Protein AF-A0A957QKS4-F1 (afdb_monomer_lite)

Radius of gyration: 20.6 Å; chains: 1; bounding box: 46×43×58 Å

Foldseek 3Di:
DDPPPDVVVVVVVVVVQVVCCCPDPCVVVVVVQVVVQVVDPPKDKDKDKDFDADPVRDGPDIDIFIDIFQDEFLPADSPPCQLQLLLLLCVVVVVVVDHLLLLVCLLCVVVHDPPDDPCSSVDPVSVVSHDRDPDRDLLRSLRNCVSVVVPSSSQLSVVLCCVVVNDPCVPPSVDDDDPVVVSSVVSSVVSVVVSVVVVD

pLDDT: mean 77.1, std 17.42, range [30.8, 96.0]

Sequence (200 aa):
MSGETTAAHVYDAQREVAEAILTSSDGHQFSHLLTHMNQLPDSWLKYIYYEVLDSSGRITRWWVEMSVRPYIQGYGCDGTTDESIHAIANRLVAEYGIYYPDLLVLAYPDSYSRDEDFAWLTGEAVLGETFIPDEIDPMLALDDLISINNCQAADLLGELLAERGIISLDWPFLREGDAWEDRKKQAVTAYLNAIVEDSS

Structure (mmCIF, N/CA/C/O backbone):
data_AF-A0A957QKS4-F1
#
_entry.id   AF-A0A957QKS4-F1
#
loop_
_atom_site.group_PDB
_atom_site.id
_atom_site.type_symbol
_atom_site.label_atom_id
_atom_site.label_alt_id
_atom_site.label_comp_id
_atom_site.label_asym_id
_atom_site.label_entity_id
_atom_site.label_seq_id
_atom_site.pdbx_PDB_ins_code
_atom_site.Cartn_x
_at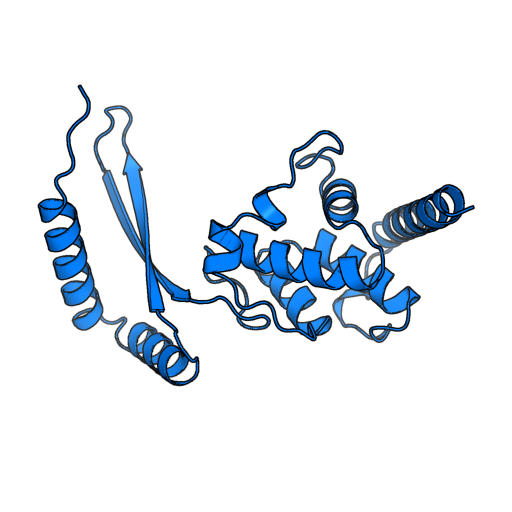om_site.Cartn_y
_atom_site.Cartn_z
_atom_site.occupancy
_atom_site.B_iso_or_equiv
_atom_site.auth_seq_id
_atom_site.auth_comp_id
_atom_site.auth_asym_id
_atom_site.auth_atom_id
_atom_site.pdbx_PDB_model_num
ATOM 1 N N . MET A 1 1 ? 16.801 13.295 -30.386 1.00 33.38 1 MET A N 1
ATOM 2 C CA . MET A 1 1 ? 16.589 12.159 -31.304 1.00 33.38 1 MET A CA 1
ATOM 3 C C . MET A 1 1 ? 15.890 11.084 -30.496 1.00 33.38 1 MET A C 1
ATOM 5 O O . MET A 1 1 ? 16.548 10.425 -29.707 1.00 33.38 1 MET A O 1
ATOM 9 N N . SER A 1 2 ? 14.564 11.016 -30.583 1.00 30.80 2 SER A N 1
ATOM 10 C CA . SER A 1 2 ? 13.769 9.949 -29.973 1.00 30.80 2 SER A CA 1
ATOM 11 C C . SER A 1 2 ? 13.962 8.693 -30.815 1.00 30.80 2 SER A C 1
ATOM 13 O O . SER A 1 2 ? 13.576 8.676 -31.982 1.00 30.80 2 SER A O 1
ATOM 15 N N . GLY A 1 3 ? 14.635 7.685 -30.263 1.00 36.59 3 GLY A N 1
ATOM 16 C CA . GLY A 1 3 ? 14.663 6.366 -30.879 1.00 36.59 3 GLY A CA 1
ATOM 17 C C . GLY A 1 3 ? 13.270 5.769 -30.760 1.00 36.59 3 GLY A C 1
ATOM 18 O O . GLY A 1 3 ? 12.812 5.517 -29.651 1.00 36.59 3 GLY A O 1
ATOM 19 N N . GLU A 1 4 ? 12.576 5.604 -31.883 1.00 34.47 4 GLU A N 1
ATOM 20 C CA . GLU A 1 4 ? 11.373 4.781 -31.937 1.00 34.47 4 GLU A CA 1
ATOM 21 C C . GLU A 1 4 ? 11.783 3.340 -31.625 1.00 34.47 4 GLU A C 1
ATOM 23 O O . GLU A 1 4 ? 12.304 2.620 -32.481 1.00 34.47 4 GLU A O 1
ATOM 28 N N . THR A 1 5 ? 11.584 2.916 -30.379 1.00 39.00 5 THR A N 1
ATOM 29 C CA . THR A 1 5 ? 11.572 1.498 -30.031 1.00 39.00 5 THR A CA 1
ATOM 30 C C . THR A 1 5 ? 10.343 0.908 -30.710 1.00 39.00 5 THR A C 1
ATOM 32 O O . THR A 1 5 ? 9.213 1.086 -30.262 1.00 39.00 5 THR A O 1
ATOM 35 N N . THR A 1 6 ? 10.541 0.298 -31.876 1.00 39.94 6 THR A N 1
ATOM 36 C CA . THR A 1 6 ? 9.456 -0.306 -32.646 1.00 39.94 6 THR A CA 1
ATOM 37 C C . THR A 1 6 ? 8.835 -1.448 -31.839 1.00 39.94 6 THR A C 1
ATOM 39 O O . THR A 1 6 ? 9.537 -2.193 -31.156 1.00 39.94 6 THR A O 1
ATOM 42 N N . ALA A 1 7 ? 7.515 -1.625 -31.935 1.00 36.78 7 ALA A N 1
ATOM 43 C CA . ALA A 1 7 ? 6.788 -2.708 -31.262 1.00 36.78 7 ALA A CA 1
ATOM 44 C C . ALA A 1 7 ? 7.369 -4.113 -31.549 1.00 36.78 7 ALA A C 1
ATOM 46 O O . ALA A 1 7 ? 7.211 -5.026 -30.745 1.00 36.78 7 ALA A O 1
ATOM 47 N N . ALA A 1 8 ? 8.093 -4.271 -32.663 1.00 34.78 8 ALA A N 1
ATOM 48 C CA . ALA A 1 8 ? 8.827 -5.486 -33.006 1.00 34.78 8 ALA A CA 1
ATOM 49 C C . ALA A 1 8 ? 9.967 -5.803 -32.018 1.00 34.78 8 ALA A C 1
ATOM 51 O O . ALA A 1 8 ? 10.113 -6.952 -31.620 1.00 34.78 8 ALA A O 1
ATOM 52 N N . HIS A 1 9 ? 10.721 -4.799 -31.555 1.00 40.28 9 HIS A N 1
ATOM 53 C CA . HIS A 1 9 ? 11.788 -5.009 -30.568 1.00 40.28 9 HIS A CA 1
ATOM 54 C C . HIS A 1 9 ? 11.239 -5.388 -29.187 1.00 40.28 9 HIS A C 1
ATOM 56 O O . HIS A 1 9 ? 11.855 -6.176 -28.479 1.00 40.28 9 HIS A O 1
ATOM 62 N N . VAL A 1 10 ? 10.061 -4.869 -28.822 1.00 40.19 10 VAL A N 1
ATOM 63 C CA . VAL A 1 10 ? 9.367 -5.254 -27.582 1.00 40.19 10 VAL A CA 1
ATOM 64 C C . VAL A 1 10 ? 8.897 -6.709 -27.659 1.00 40.19 10 VAL A C 1
ATOM 66 O O . VAL A 1 10 ? 9.058 -7.452 -26.697 1.00 40.19 10 VAL A O 1
ATOM 69 N N . TYR A 1 11 ? 8.378 -7.140 -28.812 1.00 42.34 11 TYR A N 1
ATOM 70 C CA . TYR A 1 11 ? 7.902 -8.511 -29.018 1.00 42.34 11 TYR A CA 1
ATOM 71 C C . TYR A 1 11 ? 9.040 -9.545 -29.020 1.00 42.34 11 TYR A C 1
ATOM 73 O O . TYR A 1 11 ? 8.916 -10.604 -28.404 1.00 42.34 11 TYR A O 1
ATOM 81 N N . ASP A 1 12 ? 10.168 -9.233 -29.665 1.00 45.00 12 ASP A N 1
ATOM 82 C CA . ASP A 1 12 ? 11.339 -10.115 -29.669 1.00 45.00 12 ASP A CA 1
ATOM 83 C C . ASP A 1 12 ? 11.965 -10.228 -28.270 1.00 45.00 12 ASP A C 1
ATOM 85 O O . ASP A 1 12 ? 12.277 -11.338 -27.839 1.00 45.00 12 ASP A O 1
ATOM 89 N N . ALA A 1 13 ? 12.029 -9.127 -27.511 1.00 44.56 13 ALA A N 1
ATOM 90 C CA . ALA A 1 13 ? 12.469 -9.142 -26.115 1.00 44.56 13 ALA A CA 1
ATOM 91 C C . ALA A 1 13 ? 11.513 -9.943 -25.211 1.00 44.56 13 ALA A C 1
ATOM 93 O O . ALA A 1 13 ? 11.962 -10.747 -24.400 1.00 44.56 13 ALA A O 1
ATOM 94 N N . GLN A 1 14 ? 10.193 -9.795 -25.377 1.00 44.50 14 GLN A N 1
ATOM 95 C CA . GLN A 1 14 ? 9.194 -10.577 -24.634 1.00 44.50 14 GLN A CA 1
ATOM 96 C C . GLN A 1 14 ? 9.301 -12.081 -24.921 1.00 44.50 14 GLN A C 1
ATOM 98 O O . GLN A 1 14 ? 9.169 -12.894 -24.004 1.00 44.50 14 GLN A O 1
ATOM 103 N N . ARG A 1 15 ? 9.575 -12.462 -26.175 1.00 48.59 15 ARG A N 1
ATOM 104 C CA . ARG A 1 15 ? 9.778 -13.861 -26.565 1.00 48.59 15 ARG A CA 1
ATOM 105 C C . ARG A 1 15 ? 11.078 -14.430 -25.999 1.00 48.59 15 ARG A C 1
ATOM 107 O O . ARG A 1 15 ? 11.050 -15.522 -25.443 1.00 48.59 15 ARG A O 1
ATOM 114 N N . GLU A 1 16 ? 12.189 -13.702 -26.101 1.00 51.38 16 GLU A N 1
ATOM 115 C CA . GLU A 1 16 ? 13.477 -14.129 -25.534 1.00 51.38 16 GLU A CA 1
ATOM 116 C C . GLU A 1 16 ? 13.409 -14.261 -24.006 1.00 51.38 16 GLU A C 1
ATOM 118 O O . GLU A 1 16 ? 13.959 -15.205 -23.442 1.00 51.38 16 GLU A O 1
ATOM 123 N N . VAL A 1 17 ? 12.663 -13.378 -23.336 1.00 51.75 17 VAL A N 1
ATOM 124 C CA . VAL A 1 17 ? 12.388 -13.453 -21.895 1.00 51.75 17 VAL A CA 1
ATOM 125 C C . VAL A 1 17 ? 11.543 -14.683 -21.561 1.00 51.75 17 VAL A C 1
ATOM 127 O O . VAL A 1 17 ? 11.923 -15.450 -20.679 1.00 51.75 17 VAL A O 1
ATOM 130 N N . ALA A 1 18 ? 10.451 -14.937 -22.290 1.00 53.94 18 ALA A N 1
ATOM 131 C CA . ALA A 1 18 ? 9.628 -16.132 -22.097 1.00 53.94 18 ALA A CA 1
ATOM 132 C C . ALA A 1 18 ? 10.427 -17.433 -22.312 1.00 53.94 18 ALA A C 1
ATOM 134 O O . ALA A 1 18 ? 10.305 -18.373 -21.527 1.00 53.94 18 ALA A O 1
ATOM 135 N N . GLU A 1 19 ? 11.284 -17.483 -23.333 1.00 54.03 19 GLU A N 1
ATOM 136 C CA . GLU A 1 19 ? 12.163 -18.626 -23.604 1.00 54.03 19 GLU A CA 1
ATOM 137 C C . GLU A 1 19 ? 13.245 -18.793 -22.522 1.00 54.03 19 GLU A C 1
ATOM 139 O O . GLU A 1 19 ? 13.522 -19.920 -22.104 1.00 54.03 19 GLU A O 1
ATOM 144 N N . ALA A 1 20 ? 13.809 -17.699 -22.000 1.00 52.12 20 ALA A N 1
ATOM 145 C CA . ALA A 1 20 ? 14.774 -17.730 -20.900 1.00 52.12 20 ALA A CA 1
ATOM 146 C C . ALA A 1 20 ? 14.145 -18.209 -19.577 1.00 52.12 20 ALA A C 1
ATOM 148 O O . ALA A 1 20 ? 14.745 -19.018 -18.873 1.00 52.12 20 ALA A O 1
ATOM 149 N N . ILE A 1 21 ? 12.916 -17.785 -19.269 1.00 53.84 21 ILE A N 1
ATOM 150 C CA . ILE A 1 21 ? 12.163 -18.207 -18.073 1.00 53.84 21 ILE A CA 1
ATOM 151 C C . ILE A 1 21 ? 11.817 -19.698 -18.126 1.00 53.84 21 ILE A C 1
ATOM 153 O O . ILE A 1 21 ? 11.918 -20.405 -17.126 1.00 53.84 21 ILE A O 1
ATOM 157 N N . LEU A 1 22 ? 11.431 -20.198 -19.301 1.00 52.09 22 LEU A N 1
ATOM 158 C CA . LEU A 1 22 ? 11.098 -21.612 -19.496 1.00 52.09 22 LEU A CA 1
ATOM 159 C C . LEU A 1 22 ? 12.327 -22.534 -19.449 1.00 52.09 22 LEU A C 1
ATOM 161 O O . LEU A 1 22 ? 12.169 -23.749 -19.322 1.00 52.09 22 LEU A O 1
ATOM 165 N N . THR A 1 23 ? 13.538 -21.981 -19.571 1.00 51.22 23 THR A N 1
ATOM 166 C CA . THR A 1 23 ? 14.790 -22.747 -19.669 1.00 51.22 23 THR A CA 1
ATOM 167 C C . THR A 1 23 ? 15.755 -22.530 -18.500 1.00 51.22 23 THR A C 1
ATOM 169 O O . THR A 1 23 ? 16.729 -23.280 -18.390 1.00 51.22 23 THR A O 1
ATOM 172 N N . SER A 1 24 ? 15.500 -21.568 -17.604 1.00 51.94 24 SER A N 1
ATOM 173 C CA . SER A 1 24 ? 16.319 -21.349 -16.409 1.00 51.94 24 SER A CA 1
ATOM 174 C C . SER A 1 24 ? 15.974 -22.325 -15.274 1.00 51.94 24 SER A C 1
ATOM 176 O O . SER A 1 24 ? 14.906 -22.939 -15.216 1.00 51.94 24 SER A O 1
ATOM 178 N N . SER A 1 25 ? 16.893 -22.451 -14.315 1.00 46.28 25 SER A N 1
ATOM 179 C CA . SER A 1 25 ? 16.705 -23.167 -13.045 1.00 46.28 25 SER A CA 1
ATOM 180 C C . SER A 1 25 ? 15.573 -22.608 -12.159 1.00 46.28 25 SER A C 1
ATOM 182 O O . SER A 1 25 ? 15.292 -23.190 -11.112 1.00 46.28 25 SER A O 1
ATOM 184 N N . ASP A 1 26 ? 14.896 -21.536 -12.588 1.00 50.69 26 ASP A N 1
ATOM 185 C CA . ASP A 1 26 ? 13.777 -20.875 -11.902 1.00 50.69 26 ASP A CA 1
ATOM 186 C C . ASP A 1 26 ? 12.401 -21.426 -12.310 1.00 50.69 26 ASP A C 1
ATOM 188 O O . ASP A 1 26 ? 11.366 -20.886 -11.915 1.00 50.69 26 ASP A O 1
ATOM 192 N N . GLY A 1 27 ? 12.352 -22.548 -13.042 1.00 51.12 27 GLY A N 1
ATOM 193 C CA . GLY A 1 27 ? 11.101 -23.224 -13.412 1.00 51.12 27 GLY A CA 1
ATOM 194 C C . GLY A 1 27 ? 10.159 -23.510 -12.227 1.00 51.12 27 GLY A C 1
ATOM 195 O O . GLY A 1 27 ? 8.945 -23.597 -12.411 1.00 51.12 27 GLY A O 1
ATOM 196 N N . HIS A 1 28 ? 10.682 -23.576 -10.996 1.00 50.91 28 HIS A N 1
ATOM 197 C CA . HIS A 1 28 ? 9.871 -23.644 -9.777 1.00 50.91 28 HIS A CA 1
ATOM 198 C C . HIS A 1 28 ? 9.122 -22.340 -9.460 1.00 50.91 28 HIS A C 1
ATOM 200 O O . HIS A 1 28 ? 7.928 -22.411 -9.160 1.00 50.91 28 HIS A O 1
ATOM 206 N N . GLN A 1 29 ? 9.761 -21.170 -9.578 1.00 56.44 29 GLN A N 1
ATOM 207 C CA . GLN A 1 29 ? 9.095 -19.875 -9.383 1.00 56.44 29 GLN A CA 1
ATOM 208 C C . GLN A 1 29 ? 8.010 -19.661 -10.442 1.00 56.44 29 GLN A C 1
ATO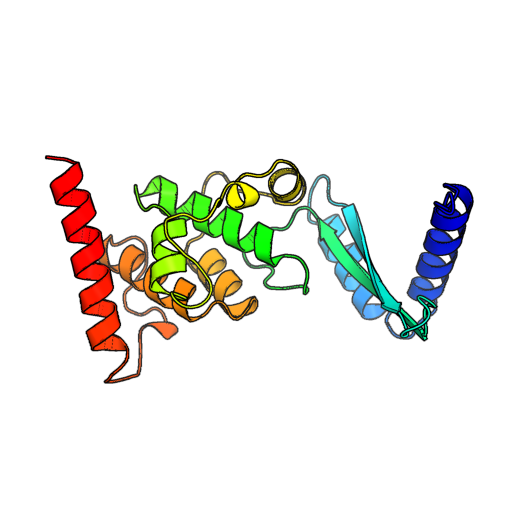M 210 O O . GLN A 1 29 ? 6.882 -19.306 -10.105 1.00 56.44 29 GLN A O 1
ATOM 215 N N . PHE A 1 30 ? 8.296 -19.998 -11.703 1.00 63.47 30 PHE A N 1
ATOM 216 C CA . PHE A 1 30 ? 7.303 -19.908 -12.774 1.00 63.47 30 PHE A CA 1
ATOM 217 C C . PHE A 1 30 ? 6.120 -20.865 -12.560 1.00 63.47 30 PHE A C 1
ATOM 219 O O . PHE A 1 30 ? 4.967 -20.476 -12.733 1.00 63.47 30 PHE A O 1
ATOM 226 N N . SER A 1 31 ? 6.370 -22.099 -12.101 1.00 61.62 31 SER A N 1
ATOM 227 C CA . SER A 1 31 ? 5.293 -23.047 -11.776 1.00 61.62 31 SER A CA 1
ATOM 228 C C . SER A 1 31 ? 4.390 -22.562 -10.635 1.00 61.62 31 SER A C 1
ATOM 230 O O . SER A 1 31 ? 3.181 -22.796 -10.667 1.00 61.62 31 SER A O 1
ATOM 232 N N . HIS A 1 32 ? 4.955 -21.852 -9.652 1.00 63.44 32 HIS A N 1
ATOM 233 C CA . HIS A 1 32 ? 4.204 -21.274 -8.542 1.00 63.44 32 HIS A CA 1
ATOM 234 C C . HIS A 1 32 ? 3.328 -20.106 -9.013 1.00 63.44 32 HIS A C 1
ATOM 236 O O . HIS A 1 32 ? 2.141 -20.072 -8.697 1.00 63.44 32 HIS A O 1
ATOM 242 N N . LEU A 1 33 ? 3.875 -19.212 -9.846 1.00 66.25 33 LEU A N 1
ATOM 243 C CA . LEU A 1 33 ? 3.121 -18.110 -10.455 1.00 66.25 33 LEU A CA 1
ATOM 244 C C . LEU A 1 33 ? 1.966 -18.630 -11.321 1.00 66.25 33 LEU A C 1
ATOM 246 O O . LEU A 1 33 ? 0.834 -18.190 -11.151 1.00 66.25 33 LEU A O 1
ATOM 250 N N . LEU A 1 34 ? 2.211 -19.627 -12.178 1.00 68.69 34 LEU A N 1
ATOM 251 C CA . LEU A 1 34 ? 1.160 -20.257 -12.986 1.00 68.69 34 LEU A CA 1
ATOM 252 C C . LEU A 1 34 ? 0.090 -20.945 -12.131 1.00 68.69 34 LEU A C 1
ATOM 254 O O . LEU A 1 34 ? -1.093 -20.907 -12.464 1.00 68.69 34 LEU A O 1
ATOM 258 N N . THR A 1 35 ? 0.489 -21.587 -11.031 1.00 67.75 35 THR A N 1
ATOM 259 C CA . THR A 1 35 ? -0.462 -22.203 -10.097 1.00 67.75 35 THR A CA 1
ATOM 260 C C . THR A 1 35 ? -1.347 -21.143 -9.447 1.00 67.75 35 THR A C 1
ATOM 262 O O . THR A 1 35 ? -2.559 -21.336 -9.403 1.00 67.75 35 THR A O 1
ATOM 265 N N . HIS A 1 36 ? -0.773 -20.014 -9.019 1.00 65.00 36 HIS A N 1
ATOM 266 C CA . HIS A 1 36 ? -1.536 -18.885 -8.488 1.00 65.00 36 HIS A CA 1
ATOM 267 C C . HIS A 1 36 ? -2.469 -18.266 -9.528 1.00 65.00 36 HIS A C 1
ATOM 269 O O . HIS A 1 36 ? -3.645 -18.081 -9.242 1.00 65.00 36 HIS A O 1
ATOM 275 N N . MET A 1 37 ? -2.002 -18.018 -10.754 1.00 72.56 37 MET A N 1
ATOM 276 C CA . MET A 1 37 ? -2.863 -17.495 -11.821 1.00 72.56 37 MET A CA 1
ATOM 277 C C . MET A 1 37 ? -4.085 -18.382 -12.069 1.00 72.56 37 MET A C 1
ATOM 279 O O . MET A 1 37 ? -5.201 -17.892 -12.192 1.00 72.56 37 MET A O 1
ATOM 283 N N . ASN A 1 38 ? -3.907 -19.706 -12.076 1.00 72.06 38 ASN A N 1
ATOM 284 C CA . ASN A 1 38 ? -5.018 -20.639 -12.276 1.00 72.06 38 ASN A CA 1
ATOM 285 C C . ASN A 1 38 ? -6.074 -20.592 -11.155 1.00 72.06 38 ASN A C 1
ATOM 287 O O . ASN A 1 38 ? -7.171 -21.119 -11.335 1.00 72.06 38 ASN A O 1
ATOM 291 N N . GLN A 1 39 ? -5.753 -19.999 -10.003 1.00 69.50 39 GLN A N 1
ATOM 292 C CA . GLN A 1 39 ? -6.671 -19.819 -8.878 1.00 69.50 39 GLN A CA 1
ATOM 293 C C . GLN A 1 39 ? -7.381 -18.458 -8.908 1.00 69.50 39 GLN A C 1
ATOM 295 O O . GLN A 1 39 ? -8.348 -18.273 -8.171 1.00 69.50 39 GLN A O 1
ATOM 300 N N . LEU A 1 40 ? -6.933 -17.529 -9.758 1.00 68.62 40 LEU A N 1
ATOM 301 C CA . LEU A 1 40 ? -7.401 -16.148 -9.800 1.00 68.62 40 LEU A CA 1
ATOM 302 C C . LEU A 1 40 ? -8.111 -15.854 -11.131 1.00 68.62 40 LEU A C 1
ATOM 304 O O . LEU A 1 40 ? -7.467 -15.880 -12.186 1.00 68.62 40 LEU A O 1
ATOM 308 N N . PRO A 1 41 ? -9.429 -15.573 -11.107 1.00 74.12 41 PRO A N 1
ATOM 309 C CA . PRO A 1 41 ? -10.168 -15.174 -12.300 1.00 74.12 41 PRO A CA 1
ATOM 310 C C . PRO A 1 41 ? -9.545 -13.938 -12.951 1.00 74.12 41 PRO A C 1
ATOM 312 O O . PRO A 1 41 ? -9.104 -13.029 -12.253 1.00 74.12 41 PRO A O 1
ATOM 315 N N . ASP A 1 42 ? -9.514 -13.924 -14.285 1.00 81.88 42 ASP A N 1
ATOM 316 C CA . ASP A 1 42 ? -9.003 -12.810 -15.096 1.00 81.88 42 ASP A CA 1
ATOM 317 C C . ASP A 1 42 ? -7.559 -12.383 -14.766 1.00 81.88 42 ASP A C 1
ATOM 319 O O . ASP A 1 42 ? -7.147 -11.254 -15.045 1.00 81.88 42 ASP A O 1
ATOM 323 N N . SER A 1 43 ? -6.769 -13.298 -14.195 1.00 83.81 43 SER A N 1
ATOM 324 C CA . SER A 1 43 ? -5.382 -13.016 -13.856 1.00 83.81 43 SER A CA 1
ATOM 325 C C . SER A 1 43 ? -4.455 -12.993 -15.072 1.00 83.81 43 SER A C 1
ATOM 327 O O . SER A 1 43 ? -4.655 -13.679 -16.078 1.00 83.81 43 SER A O 1
ATOM 329 N N . TRP A 1 44 ? -3.399 -12.194 -14.973 1.00 85.69 44 TRP A N 1
ATOM 330 C CA . TRP A 1 44 ? -2.379 -12.014 -16.000 1.00 85.69 44 TRP A CA 1
ATOM 331 C C . TRP A 1 44 ? -0.996 -11.833 -15.364 1.00 85.69 44 TRP A C 1
ATOM 333 O O . TRP A 1 44 ? -0.878 -11.537 -14.177 1.00 85.69 44 TRP A O 1
ATOM 343 N N . LEU A 1 45 ? 0.068 -12.047 -16.145 1.00 84.31 45 LEU A N 1
ATOM 344 C CA . LEU A 1 45 ? 1.442 -11.787 -15.705 1.00 84.31 45 LEU A CA 1
ATOM 345 C C . LEU A 1 45 ? 1.885 -10.406 -16.160 1.00 84.31 45 LEU A C 1
ATOM 347 O O . LEU A 1 45 ? 1.934 -10.125 -17.361 1.00 84.31 45 LEU A O 1
ATOM 351 N N . LYS A 1 46 ? 2.261 -9.569 -15.200 1.00 84.44 46 LYS A N 1
ATOM 352 C CA . LYS A 1 46 ? 2.970 -8.323 -15.443 1.00 84.44 46 LYS A CA 1
ATOM 353 C C . LYS A 1 46 ? 4.459 -8.616 -15.564 1.00 84.44 46 LYS A C 1
ATOM 355 O O . LYS A 1 46 ? 5.056 -9.199 -14.663 1.00 84.44 46 LYS A O 1
ATOM 360 N N . TYR A 1 47 ? 5.040 -8.195 -16.683 1.00 83.31 47 TYR A N 1
ATOM 361 C CA . TYR A 1 47 ? 6.481 -8.221 -16.912 1.00 83.31 47 TYR A CA 1
ATOM 362 C C . TYR A 1 47 ? 7.039 -6.835 -16.633 1.00 83.31 47 TYR A C 1
ATOM 364 O O . TYR A 1 47 ? 6.604 -5.855 -17.241 1.00 83.31 47 TYR A O 1
ATOM 372 N N . ILE A 1 48 ? 7.990 -6.760 -15.714 1.00 80.75 48 ILE A N 1
ATOM 373 C CA . ILE A 1 48 ? 8.533 -5.504 -15.212 1.00 80.75 48 ILE A CA 1
ATOM 374 C C . ILE A 1 48 ? 10.010 -5.512 -15.528 1.00 80.75 48 ILE A C 1
ATOM 376 O O . ILE A 1 48 ? 10.756 -6.385 -15.095 1.00 80.75 48 ILE A O 1
ATOM 380 N N . TYR A 1 49 ? 10.400 -4.582 -16.384 1.00 82.12 49 TYR A N 1
ATOM 381 C CA . TYR A 1 49 ? 11.714 -4.572 -16.990 1.00 82.12 49 TYR A CA 1
ATOM 382 C C . TYR A 1 49 ? 12.542 -3.443 -16.394 1.00 82.12 49 TYR A C 1
ATOM 384 O O . TYR A 1 49 ? 12.160 -2.273 -16.455 1.00 82.12 49 TYR A O 1
ATOM 392 N N . TYR A 1 50 ? 13.675 -3.819 -15.813 1.00 81.69 50 TYR A N 1
ATOM 393 C CA . TYR A 1 50 ? 14.596 -2.909 -15.156 1.00 81.69 50 TYR A CA 1
ATOM 394 C C . TYR A 1 50 ? 15.853 -2.772 -15.994 1.00 81.69 50 TYR A C 1
ATOM 396 O O . TYR A 1 50 ? 16.458 -3.769 -16.391 1.00 81.69 50 TYR A O 1
ATOM 404 N N . GLU A 1 51 ? 16.284 -1.532 -16.207 1.00 90.12 51 GLU A N 1
ATOM 405 C CA . GLU A 1 51 ? 17.523 -1.218 -16.907 1.00 90.12 51 GLU A CA 1
ATOM 406 C C . GLU A 1 51 ? 18.427 -0.350 -16.042 1.00 90.12 51 GLU A C 1
ATOM 408 O O . GLU A 1 51 ? 17.995 0.624 -15.427 1.00 90.12 51 GLU A O 1
ATOM 413 N N . VAL A 1 52 ? 19.719 -0.667 -16.046 1.00 88.81 52 VAL A N 1
ATOM 414 C CA . VAL A 1 52 ? 20.760 0.188 -15.475 1.00 88.81 52 VAL A CA 1
ATOM 415 C C . VAL A 1 52 ? 21.553 0.788 -16.618 1.00 88.81 52 VAL A C 1
ATOM 417 O O . VAL A 1 52 ? 22.271 0.084 -17.339 1.00 88.81 52 VAL A O 1
ATOM 420 N N . LEU A 1 53 ? 21.436 2.103 -16.761 1.00 92.81 53 LEU A N 1
ATOM 421 C CA . LEU A 1 53 ? 22.147 2.871 -17.772 1.00 92.81 53 LEU A CA 1
ATOM 422 C C . LEU A 1 53 ? 23.484 3.383 -17.217 1.00 92.81 53 LEU A C 1
ATOM 424 O O . LEU A 1 53 ? 23.564 3.814 -16.067 1.00 92.81 53 LEU A O 1
ATOM 428 N N . ASP A 1 54 ? 24.539 3.355 -18.030 1.00 93.75 54 ASP A N 1
ATOM 429 C CA . ASP A 1 54 ? 25.770 4.086 -17.723 1.00 93.75 54 ASP A CA 1
ATOM 430 C C . ASP A 1 54 ? 25.609 5.600 -17.944 1.00 93.75 54 ASP A C 1
ATOM 432 O O . ASP A 1 54 ? 24.585 6.094 -18.419 1.00 93.75 54 ASP A O 1
ATOM 436 N N . SER A 1 55 ? 26.667 6.358 -17.646 1.00 93.88 55 SER A N 1
ATOM 437 C CA . SER A 1 55 ? 26.700 7.810 -17.854 1.00 93.88 55 SER A CA 1
ATOM 438 C C . SER A 1 55 ? 26.562 8.242 -19.320 1.00 93.88 55 SER A C 1
ATOM 440 O O . SER A 1 55 ? 26.340 9.422 -19.584 1.00 93.88 55 SER A O 1
ATOM 442 N N . SER A 1 56 ? 26.687 7.316 -20.275 1.00 91.88 56 SER A N 1
ATOM 443 C CA . SER A 1 56 ? 26.466 7.555 -21.702 1.00 91.88 56 SER A CA 1
ATOM 444 C C . SER A 1 56 ? 25.059 7.168 -22.175 1.00 91.88 56 SER A C 1
ATOM 446 O O . SER A 1 56 ? 24.754 7.329 -23.358 1.00 91.88 56 SER A O 1
ATOM 448 N N . GLY A 1 57 ? 24.199 6.685 -21.271 1.00 90.81 57 GLY A N 1
ATOM 449 C CA . GLY A 1 57 ? 22.843 6.228 -21.574 1.00 90.81 57 GLY A CA 1
ATOM 450 C C . GLY A 1 57 ? 22.782 4.821 -22.172 1.00 90.81 57 GLY A C 1
ATOM 451 O O . GLY A 1 57 ? 21.762 4.458 -22.753 1.00 90.81 57 GLY A O 1
ATOM 452 N N . ARG A 1 58 ? 23.857 4.026 -22.082 1.00 89.62 58 ARG A N 1
ATOM 453 C CA . ARG A 1 58 ? 23.873 2.639 -22.569 1.00 89.62 58 ARG A CA 1
ATOM 454 C C . ARG A 1 58 ? 23.460 1.677 -21.468 1.00 89.62 58 ARG A C 1
ATOM 456 O O . ARG A 1 58 ? 23.928 1.797 -20.339 1.00 89.62 58 ARG A O 1
ATOM 463 N N . ILE A 1 59 ? 22.652 0.681 -21.822 1.00 88.25 59 ILE A N 1
ATOM 464 C CA . ILE A 1 59 ? 22.255 -0.399 -20.915 1.00 88.25 59 ILE A CA 1
ATOM 465 C C . ILE A 1 59 ? 23.495 -1.225 -20.554 1.00 88.25 59 ILE A C 1
ATOM 467 O O . ILE A 1 59 ? 24.149 -1.805 -21.420 1.00 88.25 59 ILE A O 1
ATOM 471 N N . THR A 1 60 ? 23.819 -1.274 -19.265 1.00 89.94 60 THR A N 1
ATOM 472 C CA . THR A 1 60 ? 24.929 -2.072 -18.711 1.00 89.94 60 THR A CA 1
ATOM 473 C C . THR A 1 60 ? 24.453 -3.329 -18.001 1.00 89.94 60 THR A C 1
ATOM 475 O O . THR A 1 60 ? 25.197 -4.304 -17.886 1.00 89.94 60 THR A O 1
ATOM 478 N N . ARG A 1 61 ? 23.208 -3.315 -17.529 1.00 85.19 61 ARG A N 1
ATOM 479 C CA . ARG A 1 61 ? 22.520 -4.444 -16.916 1.00 85.19 61 ARG A CA 1
ATOM 480 C C . ARG A 1 61 ? 21.031 -4.280 -17.167 1.00 85.19 61 ARG A C 1
ATOM 482 O O . ARG A 1 61 ? 20.531 -3.158 -17.132 1.00 85.19 61 ARG A O 1
ATOM 489 N N . TRP A 1 62 ? 20.349 -5.394 -17.366 1.00 84.62 62 TRP A N 1
ATOM 490 C CA . TRP A 1 62 ? 18.899 -5.456 -17.326 1.00 84.62 62 TRP A CA 1
ATOM 491 C C . TRP A 1 62 ? 18.461 -6.725 -16.603 1.00 84.62 62 TRP A C 1
ATOM 493 O O . TRP A 1 62 ? 19.229 -7.688 -16.518 1.00 84.62 62 TRP A O 1
ATOM 503 N N . TRP A 1 63 ? 17.255 -6.706 -16.055 1.00 82.56 63 TRP A N 1
ATOM 504 C CA . TRP A 1 63 ? 16.570 -7.897 -15.565 1.00 82.56 63 TRP A CA 1
ATOM 505 C C . TRP A 1 63 ? 15.059 -7.717 -15.703 1.00 82.56 63 TRP A C 1
ATOM 507 O O . TRP A 1 63 ? 14.572 -6.606 -15.922 1.00 82.56 63 TRP A O 1
ATOM 517 N N . VAL A 1 64 ? 14.330 -8.828 -15.625 1.00 77.62 64 VAL A N 1
ATOM 518 C CA . VAL A 1 64 ? 12.867 -8.848 -15.668 1.00 77.62 64 VAL A CA 1
ATOM 519 C C . VAL A 1 64 ? 12.362 -9.469 -14.383 1.00 77.62 64 VAL A C 1
ATOM 521 O O . VAL A 1 64 ? 12.801 -10.557 -14.012 1.00 77.62 64 VAL A O 1
ATOM 524 N N . GLU A 1 65 ? 11.413 -8.801 -13.747 1.00 78.19 65 GLU A N 1
ATOM 525 C CA . GLU A 1 65 ? 10.600 -9.369 -12.681 1.00 78.19 65 GLU A CA 1
ATOM 526 C C . GLU A 1 65 ? 9.212 -9.685 -13.235 1.00 78.19 65 GLU A C 1
ATOM 528 O O . GLU A 1 65 ? 8.703 -9.015 -14.141 1.00 78.19 65 GLU A O 1
ATOM 533 N N . MET A 1 66 ? 8.625 -10.765 -12.733 1.00 78.62 66 MET A N 1
ATOM 534 C CA . MET A 1 66 ? 7.288 -11.201 -13.106 1.00 78.62 66 MET A CA 1
ATOM 535 C C . MET A 1 66 ? 6.401 -11.168 -11.886 1.00 78.62 66 MET A C 1
ATOM 537 O O . MET A 1 66 ? 6.775 -11.682 -10.833 1.00 78.62 66 MET A O 1
ATOM 541 N N . SER A 1 67 ? 5.197 -10.654 -12.072 1.00 81.19 67 SER A N 1
ATOM 542 C CA . SER A 1 67 ? 4.205 -10.619 -11.018 1.00 81.19 67 SER A CA 1
ATOM 543 C C . SER A 1 67 ? 2.818 -11.002 -11.530 1.00 81.19 67 SER A C 1
ATOM 545 O O . SER A 1 67 ? 2.453 -10.684 -12.662 1.00 81.19 67 SER A O 1
ATOM 547 N N . VAL A 1 68 ? 2.044 -11.703 -10.697 1.00 81.75 68 VAL A N 1
ATOM 548 C CA . VAL A 1 68 ? 0.639 -12.006 -10.981 1.00 81.75 68 VAL A CA 1
ATOM 549 C C . VAL A 1 68 ? -0.214 -10.778 -10.674 1.00 81.75 68 VAL A C 1
ATOM 551 O O . VAL A 1 68 ? -0.066 -10.117 -9.645 1.00 81.75 68 VAL A O 1
ATOM 554 N N . ARG A 1 69 ? -1.129 -10.479 -11.590 1.00 87.31 69 ARG A N 1
ATOM 555 C CA . ARG A 1 69 ? -2.137 -9.434 -11.462 1.00 87.31 69 ARG A CA 1
ATOM 556 C C . ARG A 1 69 ? -3.531 -10.017 -11.707 1.00 87.31 69 ARG A C 1
ATOM 558 O O . ARG A 1 69 ? -3.623 -11.006 -12.428 1.00 87.31 69 ARG A O 1
ATOM 565 N N . PRO A 1 70 ? -4.598 -9.424 -11.150 1.00 88.94 70 PRO A N 1
ATOM 566 C CA . PRO A 1 70 ? -4.554 -8.296 -10.217 1.00 88.94 70 PRO A CA 1
ATOM 567 C C . PRO A 1 70 ? -3.900 -8.673 -8.875 1.00 88.94 70 PRO A C 1
ATOM 569 O O . PRO A 1 70 ? -3.899 -9.841 -8.491 1.00 88.94 70 PRO A O 1
ATOM 572 N N . TYR A 1 71 ? -3.307 -7.695 -8.189 1.00 88.81 71 TYR A N 1
ATOM 573 C CA . TYR A 1 71 ? -2.832 -7.857 -6.819 1.00 88.81 71 TYR A CA 1
ATOM 574 C C . TYR A 1 71 ? -4.012 -8.141 -5.890 1.00 88.81 71 TYR A C 1
ATOM 576 O O . TYR A 1 71 ? -5.072 -7.532 -6.037 1.00 88.81 71 TYR A O 1
ATOM 584 N N . ILE A 1 72 ? -3.822 -9.044 -4.933 1.00 85.88 72 ILE A N 1
ATOM 585 C CA . ILE A 1 72 ? -4.828 -9.428 -3.944 1.00 85.88 72 ILE A CA 1
ATOM 586 C C . ILE A 1 72 ? -4.190 -9.309 -2.568 1.00 85.88 72 ILE A C 1
ATOM 588 O O . ILE A 1 72 ? -3.061 -9.758 -2.376 1.00 85.88 72 ILE A O 1
ATOM 592 N N . GLN A 1 73 ? -4.928 -8.740 -1.617 1.00 86.19 73 GLN A N 1
ATOM 593 C CA . GLN A 1 73 ? -4.485 -8.638 -0.226 1.00 86.19 73 GLN A CA 1
ATOM 594 C C . GLN A 1 73 ? -4.011 -9.995 0.334 1.00 86.19 73 GLN A C 1
ATOM 596 O O . GLN A 1 73 ? -4.567 -11.051 0.014 1.00 86.19 73 GLN A O 1
ATOM 601 N N . GLY A 1 74 ? -3.006 -9.967 1.200 1.00 81.56 74 GLY A N 1
ATOM 602 C CA . GLY A 1 74 ? -2.396 -11.123 1.848 1.00 81.56 74 GLY A CA 1
ATOM 603 C C . GLY A 1 74 ? -1.339 -11.838 1.006 1.00 81.56 74 GLY A C 1
ATOM 604 O O . GLY A 1 74 ? -0.748 -12.811 1.474 1.00 81.56 74 GLY A O 1
ATOM 605 N N . TYR A 1 75 ? -1.087 -11.388 -0.226 1.00 76.31 75 TYR A N 1
ATOM 606 C CA . TYR A 1 75 ? -0.010 -11.925 -1.067 1.00 76.31 75 TYR A CA 1
ATOM 607 C C . TYR A 1 75 ? 1.349 -11.272 -0.779 1.00 76.31 75 TYR A C 1
ATOM 609 O O . TYR A 1 75 ? 2.367 -11.753 -1.281 1.00 76.31 75 TYR A O 1
ATOM 617 N N . GLY A 1 76 ? 1.384 -10.217 0.040 1.00 75.06 76 GLY A N 1
ATOM 618 C CA . GLY A 1 76 ? 2.598 -9.498 0.397 1.00 75.06 76 GLY A CA 1
ATOM 619 C C . GLY A 1 76 ? 3.216 -8.709 -0.759 1.00 75.06 76 GLY A C 1
ATOM 620 O O . GLY A 1 76 ? 2.553 -8.327 -1.726 1.00 75.06 76 GLY A O 1
ATOM 621 N N . CYS A 1 77 ? 4.515 -8.453 -0.638 1.00 79.56 77 CYS A N 1
ATOM 622 C CA . CYS A 1 77 ? 5.298 -7.678 -1.588 1.00 79.56 77 CYS A CA 1
ATOM 623 C C . CYS A 1 77 ? 5.993 -8.589 -2.604 1.00 79.56 77 CYS A C 1
ATOM 625 O O . CYS A 1 77 ? 6.709 -9.521 -2.234 1.00 79.56 77 CYS A O 1
ATOM 627 N N . ASP A 1 78 ? 5.835 -8.270 -3.888 1.00 72.56 78 ASP A N 1
ATOM 628 C CA . ASP A 1 78 ? 6.619 -8.859 -4.981 1.00 72.56 78 ASP A CA 1
ATOM 629 C C . ASP A 1 78 ? 7.642 -7.879 -5.587 1.00 72.56 78 ASP A C 1
ATOM 631 O O . ASP A 1 78 ? 8.212 -8.154 -6.638 1.00 72.56 78 ASP A O 1
ATOM 635 N N . GLY A 1 79 ? 7.860 -6.740 -4.919 1.00 73.75 79 GLY A N 1
ATOM 636 C CA . GLY A 1 79 ? 8.705 -5.626 -5.357 1.00 73.75 79 GLY A CA 1
ATOM 637 C C . GLY A 1 79 ? 7.965 -4.549 -6.153 1.00 73.75 79 GLY A C 1
ATOM 638 O O . GLY A 1 79 ? 8.544 -3.504 -6.444 1.00 73.75 79 GLY A O 1
ATOM 639 N N . THR A 1 80 ? 6.704 -4.794 -6.531 1.00 79.75 80 THR A N 1
ATOM 640 C CA . THR A 1 80 ? 5.970 -3.958 -7.500 1.00 79.75 80 THR A CA 1
ATOM 641 C C . THR A 1 80 ? 4.509 -3.712 -7.121 1.00 79.75 80 THR A C 1
ATOM 643 O O . THR A 1 80 ? 3.739 -3.165 -7.914 1.00 79.75 80 THR A O 1
ATOM 646 N N . THR A 1 81 ? 4.122 -4.137 -5.918 1.00 82.75 81 THR A N 1
ATOM 647 C CA . THR A 1 81 ? 2.759 -4.060 -5.374 1.00 82.75 81 THR A CA 1
ATOM 648 C C . THR A 1 81 ? 2.569 -2.933 -4.365 1.00 82.75 81 THR A C 1
ATOM 650 O O . THR A 1 81 ? 1.470 -2.794 -3.838 1.00 82.75 81 THR A O 1
ATOM 653 N N . ASP A 1 82 ? 3.584 -2.096 -4.128 1.00 90.88 82 ASP A N 1
ATOM 654 C CA . ASP A 1 82 ? 3.548 -1.006 -3.144 1.00 90.88 82 ASP A CA 1
ATOM 655 C C . ASP A 1 82 ? 2.303 -0.120 -3.309 1.00 90.88 82 ASP A C 1
ATOM 657 O O . ASP A 1 82 ? 1.522 0.049 -2.372 1.00 90.88 82 ASP A O 1
ATOM 661 N N . GLU A 1 83 ? 2.050 0.380 -4.523 1.00 92.69 83 GLU A N 1
ATOM 662 C CA . GLU A 1 83 ? 0.886 1.229 -4.803 1.00 92.69 83 GLU A CA 1
ATOM 663 C C . GLU A 1 83 ? -0.445 0.483 -4.615 1.00 92.69 83 GLU A C 1
ATOM 665 O O . GLU A 1 83 ? -1.397 1.044 -4.072 1.00 92.69 83 GLU A O 1
ATOM 670 N N . SER A 1 84 ? -0.511 -0.795 -5.002 1.00 93.62 84 SER A N 1
ATOM 671 C CA . SER A 1 84 ? -1.692 -1.648 -4.815 1.00 93.62 84 SER A CA 1
ATOM 672 C C . SER A 1 84 ? -2.021 -1.861 -3.337 1.00 93.62 84 SER A C 1
ATOM 674 O O . SER A 1 84 ? -3.182 -1.775 -2.932 1.00 93.62 84 SER A O 1
ATOM 676 N N . ILE A 1 85 ? -0.995 -2.096 -2.519 1.00 95.25 85 ILE A N 1
ATOM 677 C CA . ILE A 1 85 ? -1.109 -2.291 -1.071 1.00 95.25 85 ILE A CA 1
ATOM 678 C C . ILE A 1 85 ? -1.585 -1.002 -0.401 1.00 95.25 85 ILE A C 1
ATOM 680 O O . ILE A 1 85 ? -2.515 -1.022 0.406 1.00 95.25 85 ILE A O 1
ATOM 684 N N . HIS A 1 86 ? -1.020 0.140 -0.793 1.00 95.94 86 HIS A N 1
ATOM 685 C CA . HIS A 1 86 ? -1.483 1.445 -0.334 1.00 95.94 86 HIS A CA 1
ATOM 686 C C . HIS A 1 86 ? -2.925 1.748 -0.764 1.00 95.94 86 HIS A C 1
ATOM 688 O O . HIS A 1 86 ? -3.683 2.305 0.029 1.00 95.94 86 HIS A O 1
ATOM 694 N N . ALA A 1 87 ? -3.343 1.359 -1.972 1.00 95.38 87 ALA A N 1
ATOM 695 C CA . ALA A 1 87 ? -4.723 1.533 -2.428 1.00 95.38 87 ALA A CA 1
ATOM 696 C C . ALA A 1 87 ? -5.719 0.700 -1.599 1.00 95.38 87 ALA A C 1
ATOM 698 O O . ALA A 1 87 ? -6.783 1.206 -1.231 1.00 95.38 87 ALA A O 1
ATOM 699 N N . ILE A 1 88 ? -5.366 -0.540 -1.242 1.00 95.62 88 ILE A N 1
ATOM 700 C CA . ILE A 1 88 ? -6.168 -1.384 -0.340 1.00 95.62 88 ILE A CA 1
ATOM 701 C C . ILE A 1 88 ? -6.230 -0.768 1.060 1.00 95.62 88 ILE A C 1
ATOM 703 O O . ILE A 1 88 ? -7.322 -0.603 1.603 1.00 95.62 88 ILE A O 1
ATOM 707 N N . ALA A 1 89 ? -5.093 -0.348 1.622 1.00 96.00 89 ALA A N 1
ATOM 708 C CA . ALA A 1 89 ? -5.065 0.326 2.918 1.00 96.00 89 ALA A CA 1
ATOM 709 C C . ALA A 1 89 ? -5.912 1.611 2.909 1.00 96.00 89 ALA A C 1
ATOM 711 O O . ALA A 1 89 ? -6.681 1.848 3.839 1.00 96.00 89 ALA A O 1
ATOM 712 N N . ASN A 1 90 ? -5.851 2.397 1.830 1.00 96.00 90 ASN A N 1
ATOM 713 C CA . ASN A 1 90 ? -6.681 3.583 1.641 1.00 96.00 90 ASN A CA 1
ATOM 714 C C . ASN A 1 90 ? -8.177 3.247 1.599 1.00 96.00 90 ASN A C 1
ATOM 716 O O . ASN A 1 90 ? -8.984 3.899 2.265 1.00 96.00 90 ASN A O 1
ATOM 720 N N . ARG A 1 91 ? -8.557 2.199 0.860 1.00 95.31 91 ARG A N 1
ATOM 721 C CA . ARG A 1 91 ? -9.949 1.745 0.791 1.00 95.31 91 ARG A CA 1
ATOM 722 C C . ARG A 1 91 ? -10.460 1.262 2.148 1.00 95.31 91 ARG A C 1
ATOM 724 O O . ARG A 1 91 ? -11.598 1.593 2.475 1.00 95.31 91 ARG A O 1
ATOM 731 N N . LEU A 1 92 ? -9.645 0.526 2.908 1.00 95.12 92 LEU A N 1
ATOM 732 C CA . LEU A 1 92 ? -9.979 0.026 4.245 1.00 95.12 92 LEU A CA 1
ATOM 733 C C . LEU A 1 92 ? -10.321 1.176 5.189 1.00 95.12 92 LEU A C 1
ATOM 735 O O . LEU A 1 92 ? -11.365 1.187 5.831 1.00 95.12 92 LEU A O 1
ATOM 739 N N . VAL A 1 93 ? -9.441 2.172 5.269 1.00 92.12 93 VAL A N 1
ATOM 740 C CA . VAL A 1 93 ? -9.583 3.250 6.253 1.00 92.12 93 VAL A CA 1
ATOM 741 C C . VAL A 1 93 ? -10.699 4.230 5.906 1.00 92.12 93 VAL A C 1
ATOM 743 O O . VAL A 1 93 ? -11.335 4.781 6.810 1.00 92.12 93 VAL A O 1
ATOM 746 N N . ALA A 1 94 ? -10.996 4.386 4.612 1.00 92.25 94 ALA A N 1
ATOM 747 C CA . ALA A 1 94 ? -12.101 5.205 4.133 1.00 92.25 94 ALA A CA 1
ATOM 748 C C . ALA A 1 94 ? -13.465 4.710 4.653 1.00 92.25 94 ALA A C 1
ATOM 750 O O . ALA A 1 94 ? -14.332 5.534 4.946 1.00 92.25 94 ALA A O 1
ATOM 751 N N . GLU A 1 95 ? -13.648 3.396 4.853 1.00 90.69 95 GLU A N 1
ATOM 752 C CA . GLU A 1 95 ? -14.885 2.822 5.429 1.00 90.69 95 GLU A CA 1
ATOM 753 C C . GLU A 1 95 ? -15.164 3.308 6.845 1.00 90.69 95 GLU A C 1
ATOM 755 O O . GLU A 1 95 ? -16.309 3.340 7.296 1.00 90.69 95 GLU A O 1
ATOM 760 N N . TYR A 1 96 ? -14.110 3.729 7.533 1.00 88.62 96 TYR A N 1
ATOM 761 C CA . TYR A 1 96 ? -14.166 4.185 8.907 1.00 88.62 96 TYR A CA 1
ATOM 762 C C . TYR A 1 96 ? -13.930 5.697 9.018 1.00 88.62 96 TYR A C 1
ATOM 764 O O . TYR A 1 96 ? -13.658 6.196 10.108 1.00 88.62 96 TYR A O 1
ATOM 772 N N . GLY A 1 97 ? -13.994 6.446 7.912 1.00 88.88 97 GLY A N 1
ATOM 773 C CA . GLY A 1 97 ? -13.804 7.899 7.919 1.00 88.88 97 GLY A CA 1
ATOM 774 C C . GLY A 1 97 ? -12.399 8.343 8.343 1.00 88.88 97 GLY A C 1
ATOM 775 O O . GLY A 1 97 ? -12.249 9.411 8.927 1.00 88.88 97 GLY A O 1
ATOM 776 N N . ILE A 1 98 ? -11.378 7.515 8.115 1.00 88.06 98 ILE A N 1
ATOM 777 C CA . ILE A 1 98 ? -9.970 7.920 8.225 1.00 88.06 98 ILE A CA 1
ATOM 778 C C . ILE A 1 98 ? -9.475 8.294 6.832 1.00 88.06 98 ILE A C 1
ATOM 780 O O . ILE A 1 98 ? -9.747 7.599 5.853 1.00 88.06 98 ILE A O 1
ATOM 784 N N . TYR A 1 99 ? -8.691 9.363 6.764 1.00 91.31 99 TYR A N 1
ATOM 785 C CA . TYR A 1 99 ? -8.002 9.767 5.551 1.00 91.31 99 TYR A CA 1
ATOM 786 C C . TYR A 1 99 ? -6.587 9.177 5.534 1.00 91.31 99 TYR A C 1
ATOM 788 O O . TYR A 1 99 ? -5.723 9.580 6.310 1.00 91.31 99 TYR A O 1
ATOM 796 N N . TYR A 1 100 ? -6.346 8.192 4.663 1.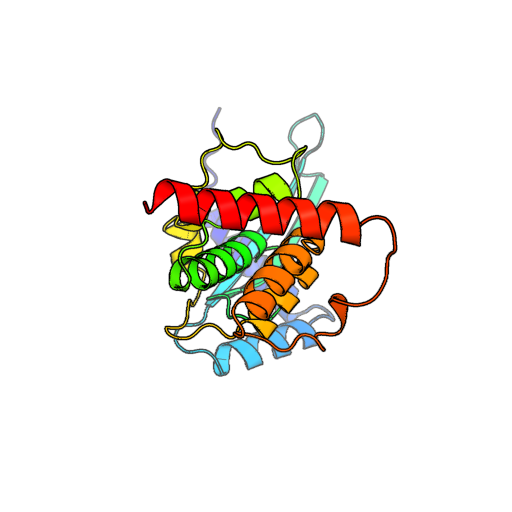00 94.81 100 TYR A N 1
ATOM 797 C CA . TYR A 1 100 ? -5.070 7.467 4.607 1.00 94.81 100 TYR A CA 1
ATOM 798 C C . TYR A 1 100 ? -3.831 8.350 4.392 1.00 94.81 100 TYR A C 1
ATOM 800 O O . TYR A 1 100 ? -2.816 8.099 5.041 1.00 94.81 100 TYR A O 1
ATOM 808 N N . PRO A 1 101 ? -3.875 9.406 3.559 1.00 95.31 101 PRO A N 1
ATOM 809 C CA . PRO A 1 101 ? -2.746 10.322 3.432 1.00 95.31 101 PRO A CA 1
ATOM 810 C C . PRO A 1 101 ? -2.284 10.945 4.749 1.00 95.31 101 PRO A C 1
ATOM 812 O O . PRO A 1 101 ? -1.082 11.086 4.964 1.00 95.31 101 PRO A O 1
ATOM 815 N N . ASP A 1 102 ? -3.201 11.247 5.673 1.00 93.25 102 ASP A N 1
ATOM 816 C CA . ASP A 1 102 ? -2.808 11.767 6.985 1.00 93.25 102 ASP A CA 1
ATOM 817 C C . ASP A 1 102 ? -2.001 10.732 7.775 1.00 93.25 102 ASP A C 1
ATOM 819 O O . ASP A 1 102 ? -1.041 11.094 8.454 1.00 93.25 102 ASP A O 1
ATOM 823 N N . LEU A 1 103 ? -2.332 9.441 7.644 1.00 92.50 103 LEU A N 1
ATOM 824 C CA . LEU A 1 103 ? -1.541 8.366 8.242 1.00 92.50 103 LEU A CA 1
ATOM 825 C C . LEU A 1 103 ? -0.138 8.291 7.648 1.00 92.50 103 LEU A C 1
ATOM 827 O O . LEU A 1 103 ? 0.818 8.126 8.401 1.00 92.50 103 LEU A O 1
ATOM 831 N N . LEU A 1 104 ? 0.003 8.444 6.329 1.00 94.81 104 LEU A N 1
ATOM 832 C CA . LEU A 1 104 ? 1.311 8.454 5.669 1.00 94.81 104 LEU A CA 1
ATOM 833 C C . LEU A 1 104 ? 2.162 9.649 6.110 1.00 94.81 104 LEU A C 1
ATOM 835 O O . 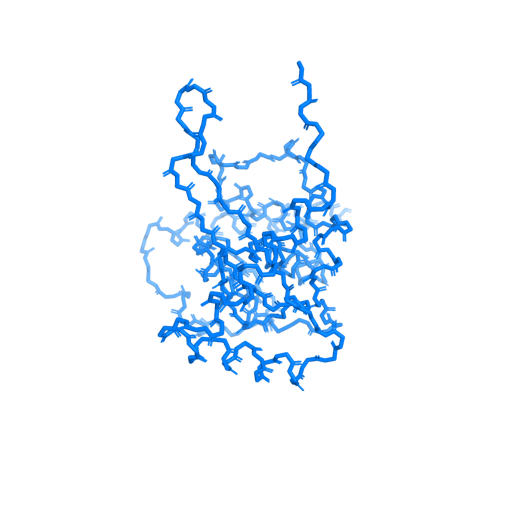LEU A 1 104 ? 3.342 9.475 6.407 1.00 94.81 104 LEU A O 1
ATOM 839 N N . VAL A 1 105 ? 1.564 10.837 6.234 1.00 94.62 105 VAL A N 1
ATOM 840 C CA . VAL A 1 105 ? 2.247 12.037 6.745 1.00 94.62 105 VAL A CA 1
ATOM 841 C C . VAL A 1 105 ? 2.667 11.866 8.207 1.00 94.62 105 VAL A C 1
ATOM 843 O O . VAL A 1 105 ? 3.752 12.299 8.589 1.00 94.62 105 VAL A O 1
ATOM 846 N N . LEU A 1 106 ? 1.836 11.233 9.040 1.00 90.94 106 LEU A N 1
ATOM 847 C CA . LEU A 1 106 ? 2.179 10.950 10.437 1.00 90.94 106 LEU A CA 1
ATOM 848 C C . LEU A 1 106 ? 3.272 9.881 10.565 1.00 90.94 106 LEU A C 1
ATOM 850 O O . LEU A 1 106 ? 4.152 10.014 11.416 1.00 90.94 106 LEU A O 1
ATOM 854 N N . ALA A 1 107 ? 3.214 8.836 9.738 1.00 91.19 107 ALA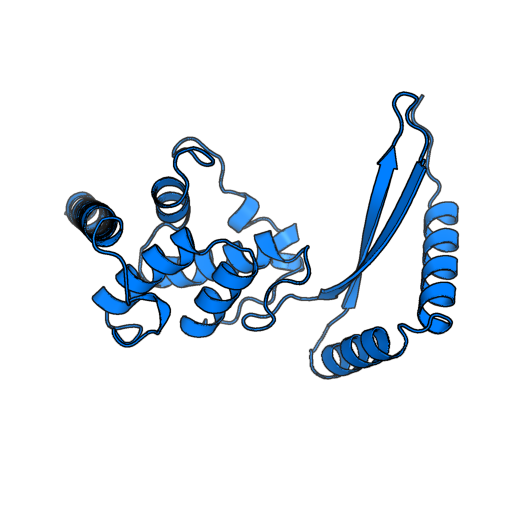 A N 1
ATOM 855 C CA . ALA A 1 107 ? 4.186 7.749 9.730 1.00 91.19 107 ALA A CA 1
ATOM 856 C C . ALA A 1 107 ? 5.552 8.221 9.216 1.00 91.19 107 ALA A C 1
ATOM 858 O O . ALA A 1 107 ? 6.571 7.952 9.847 1.00 91.19 107 ALA A O 1
ATOM 859 N N . TYR A 1 108 ? 5.565 8.967 8.108 1.00 91.94 108 TYR A N 1
ATOM 860 C CA . TYR A 1 108 ? 6.776 9.364 7.391 1.00 91.94 108 TYR A CA 1
ATOM 861 C C . TYR A 1 108 ? 6.775 10.869 7.072 1.00 91.94 108 TYR A C 1
ATOM 863 O O . TYR A 1 108 ? 6.725 11.259 5.902 1.00 91.94 108 TYR A O 1
ATOM 871 N N . PRO A 1 109 ? 6.887 11.743 8.088 1.00 91.56 109 PRO A N 1
ATOM 872 C CA . PRO A 1 109 ? 6.822 13.197 7.902 1.00 91.56 109 PRO A CA 1
ATOM 873 C C . PRO A 1 109 ? 7.975 13.773 7.065 1.00 91.56 109 PRO A C 1
ATOM 875 O O . PRO A 1 109 ? 7.869 14.884 6.554 1.00 91.56 109 PRO A O 1
ATOM 878 N N . ASP A 1 110 ? 9.076 13.030 6.924 1.00 92.88 110 ASP A N 1
ATOM 879 C CA . ASP A 1 110 ? 10.211 13.410 6.074 1.00 92.88 110 ASP A CA 1
ATOM 880 C C . ASP A 1 110 ? 10.029 12.975 4.607 1.00 92.88 110 ASP A C 1
ATOM 882 O O . ASP A 1 110 ? 10.790 13.402 3.740 1.00 92.88 110 ASP A O 1
ATOM 886 N N . SER A 1 111 ? 9.063 12.092 4.328 1.00 91.81 111 SER A N 1
ATOM 887 C CA . SER A 1 111 ? 8.783 11.552 2.987 1.00 91.81 111 SER A CA 1
ATOM 888 C C . SER A 1 111 ? 7.496 12.102 2.386 1.00 91.81 111 SER A C 1
ATOM 890 O O . SER A 1 111 ? 7.444 12.267 1.173 1.00 91.81 111 SER A O 1
ATOM 892 N N . TYR A 1 112 ? 6.506 12.418 3.223 1.00 92.75 112 TYR A N 1
ATOM 893 C CA . TYR A 1 112 ? 5.201 12.901 2.789 1.00 92.75 112 TYR A CA 1
ATOM 894 C C . TYR A 1 112 ? 4.832 14.232 3.435 1.00 92.75 112 TYR A C 1
ATOM 896 O O . TYR A 1 112 ? 5.175 14.512 4.586 1.00 92.75 112 TYR A O 1
ATOM 904 N N . SER A 1 113 ? 4.057 15.037 2.709 1.00 93.06 113 SER A N 1
ATOM 905 C CA . SER A 1 113 ? 3.498 16.292 3.224 1.00 93.06 113 SER A CA 1
ATOM 906 C C . SER A 1 113 ? 1.990 16.379 3.008 1.00 93.06 113 SER A C 1
ATOM 908 O O . SER A 1 113 ? 1.448 15.763 2.098 1.00 93.06 113 SER A O 1
ATOM 910 N N . ARG A 1 114 ? 1.296 17.188 3.819 1.00 88.06 114 ARG A N 1
ATOM 911 C CA . ARG A 1 114 ? -0.158 17.402 3.663 1.00 88.06 114 ARG A CA 1
ATOM 912 C C . ARG A 1 114 ? -0.544 18.075 2.344 1.00 88.06 114 ARG A C 1
ATOM 914 O O . ARG A 1 114 ? -1.685 17.944 1.921 1.00 88.06 114 ARG A O 1
ATOM 921 N N . ASP A 1 115 ? 0.391 18.793 1.729 1.00 87.69 115 ASP A N 1
ATOM 922 C CA . ASP A 1 115 ? 0.178 19.488 0.457 1.00 87.69 115 ASP A CA 1
ATOM 923 C C . ASP A 1 115 ? 0.465 18.584 -0.758 1.00 87.69 115 ASP A C 1
ATOM 925 O O . ASP A 1 115 ? 0.350 19.024 -1.902 1.00 87.69 115 ASP A O 1
ATOM 929 N N . GLU A 1 116 ? 0.881 17.337 -0.525 1.00 90.94 116 GLU A N 1
ATOM 930 C CA . GLU A 1 116 ? 1.193 16.377 -1.576 1.00 90.94 116 GLU A CA 1
ATOM 931 C C . GLU A 1 116 ? -0.069 15.824 -2.248 1.00 90.94 116 GLU A C 1
ATOM 933 O O . GLU A 1 116 ? -1.122 15.666 -1.628 1.00 90.94 116 GLU A O 1
ATOM 938 N N . ASP A 1 117 ? 0.044 15.523 -3.542 1.00 88.69 117 ASP A N 1
ATOM 939 C CA . ASP A 1 117 ? -1.034 14.913 -4.310 1.00 88.69 117 ASP A CA 1
ATOM 940 C C . ASP A 1 117 ? -1.016 13.387 -4.153 1.00 88.69 117 ASP A C 1
ATOM 942 O O . ASP A 1 117 ? -0.171 12.687 -4.714 1.00 88.69 117 ASP A O 1
ATOM 946 N N . PHE A 1 118 ? -1.993 12.868 -3.411 1.00 92.81 118 PHE A N 1
ATOM 947 C CA . PHE A 1 118 ? -2.193 11.435 -3.203 1.00 92.81 118 PHE A CA 1
ATOM 948 C C . PHE A 1 118 ? -3.140 10.792 -4.230 1.00 92.81 118 PHE A C 1
ATOM 950 O O . PHE A 1 118 ? -3.642 9.691 -3.997 1.00 92.81 118 PHE A O 1
ATOM 957 N N . ALA A 1 119 ? -3.388 11.429 -5.383 1.00 92.00 119 ALA A N 1
ATOM 958 C CA . ALA A 1 119 ? -4.245 10.880 -6.440 1.00 92.00 119 ALA A CA 1
ATOM 959 C C . ALA A 1 119 ? -3.821 9.474 -6.905 1.00 92.00 119 ALA A C 1
ATOM 961 O O . ALA A 1 119 ? -4.669 8.693 -7.346 1.00 92.00 119 ALA A O 1
ATOM 962 N N . TRP A 1 120 ? -2.538 9.125 -6.753 1.00 90.69 120 TRP A N 1
ATOM 963 C CA . TRP A 1 120 ? -1.993 7.802 -7.061 1.00 90.69 120 TRP A CA 1
ATOM 964 C C . TRP A 1 120 ? -2.661 6.664 -6.267 1.00 90.69 120 TRP A C 1
ATOM 966 O O . TRP A 1 120 ? -2.826 5.579 -6.816 1.00 90.69 120 TRP A O 1
ATOM 976 N N . LEU A 1 121 ? -3.179 6.920 -5.056 1.00 91.69 121 LEU A N 1
ATOM 977 C CA . LEU A 1 121 ? -3.948 5.943 -4.261 1.00 91.69 121 LEU A CA 1
ATOM 978 C C . LEU A 1 121 ? -5.251 5.488 -4.938 1.00 91.69 121 LEU A C 1
ATOM 980 O O . LEU A 1 121 ? -5.843 4.480 -4.554 1.00 91.69 121 LEU A O 1
ATOM 984 N N . THR A 1 122 ? -5.730 6.266 -5.908 1.00 90.81 122 THR A N 1
ATOM 985 C CA . THR A 1 122 ? -6.993 6.044 -6.626 1.00 90.81 122 THR A CA 1
ATOM 986 C C . THR A 1 122 ? -6.813 6.076 -8.145 1.00 90.81 122 THR A C 1
ATOM 988 O O . THR A 1 122 ? -7.790 6.167 -8.887 1.00 90.81 122 THR A O 1
ATOM 991 N N . GLY A 1 123 ? -5.567 6.029 -8.625 1.00 89.94 123 GLY A N 1
ATOM 992 C CA . GLY A 1 123 ? -5.260 6.106 -10.048 1.00 89.94 123 GLY A CA 1
ATOM 993 C C . GLY A 1 123 ? -5.759 4.878 -10.811 1.00 89.94 123 GLY A C 1
ATOM 994 O O . GLY A 1 123 ? -5.643 3.751 -10.332 1.00 89.94 123 GLY A O 1
ATOM 995 N N . GLU A 1 124 ? -6.262 5.075 -12.034 1.00 88.19 124 GLU A N 1
ATOM 996 C CA . GLU A 1 124 ? -6.793 3.982 -12.870 1.00 88.19 124 GLU A CA 1
ATOM 997 C C . GLU A 1 124 ? -5.775 2.861 -13.116 1.00 88.19 124 GLU A C 1
ATOM 999 O O . GLU A 1 124 ? -6.160 1.700 -13.195 1.00 88.19 124 GLU A O 1
ATOM 1004 N N . ALA A 1 125 ? -4.481 3.188 -13.208 1.00 85.00 125 ALA A N 1
ATOM 1005 C CA . ALA A 1 125 ? -3.425 2.192 -13.383 1.00 85.00 125 ALA A CA 1
ATOM 1006 C C . ALA A 1 125 ? -3.322 1.251 -12.171 1.00 85.00 125 ALA A C 1
ATOM 1008 O O . ALA A 1 125 ? -3.330 0.034 -12.337 1.00 85.00 125 ALA A O 1
ATOM 1009 N N . VAL A 1 126 ? -3.300 1.811 -10.957 1.00 87.06 126 VAL A N 1
ATOM 1010 C CA . VAL A 1 126 ? -3.249 1.039 -9.707 1.00 87.06 126 VAL A CA 1
ATOM 1011 C C . VAL A 1 126 ? -4.519 0.212 -9.549 1.00 87.06 126 VAL A C 1
ATOM 1013 O O . VAL A 1 126 ? -4.448 -0.984 -9.278 1.00 87.06 126 VAL A O 1
ATOM 1016 N N . LEU A 1 127 ? -5.687 0.817 -9.785 1.00 87.31 127 LEU A N 1
ATOM 1017 C CA . LEU A 1 127 ? -6.976 0.130 -9.674 1.00 87.31 127 LEU A CA 1
ATOM 1018 C C . LEU A 1 127 ? -7.164 -0.955 -10.744 1.00 87.31 127 LEU A C 1
ATOM 1020 O O . LEU A 1 127 ? -7.762 -1.987 -10.464 1.00 87.31 127 LEU A O 1
ATOM 1024 N N . GLY A 1 128 ? -6.624 -0.768 -11.950 1.00 88.31 128 GLY A N 1
ATOM 1025 C CA . GLY A 1 128 ? -6.627 -1.787 -13.005 1.00 88.31 128 GLY A CA 1
ATOM 1026 C C . GLY A 1 128 ? -5.701 -2.971 -12.709 1.00 88.31 128 GLY A C 1
ATOM 1027 O O . GLY A 1 128 ? -5.877 -4.055 -13.263 1.00 88.31 128 GLY A O 1
ATOM 1028 N N . GLU A 1 129 ? -4.732 -2.776 -11.818 1.00 90.19 129 GLU A N 1
ATOM 1029 C CA . GLU A 1 129 ? -3.785 -3.794 -11.369 1.00 90.19 129 GLU A CA 1
ATOM 1030 C C . GLU A 1 129 ? -4.136 -4.401 -10.010 1.00 90.19 129 GLU A C 1
ATOM 1032 O O . GLU A 1 129 ? -3.442 -5.312 -9.567 1.00 90.19 129 GLU A O 1
ATOM 1037 N N . THR A 1 130 ? -5.199 -3.949 -9.349 1.00 91.12 130 THR A N 1
ATOM 1038 C CA . THR A 1 130 ? -5.506 -4.326 -7.964 1.00 91.12 130 THR A CA 1
ATOM 1039 C C . THR A 1 130 ? -6.930 -4.835 -7.850 1.00 91.12 130 THR A C 1
ATOM 1041 O O . THR A 1 130 ? -7.881 -4.172 -8.253 1.00 91.12 130 THR A O 1
ATOM 1044 N N . PHE A 1 131 ? -7.097 -6.006 -7.249 1.00 89.25 131 PHE A N 1
ATOM 1045 C CA . PHE A 1 131 ? -8.399 -6.510 -6.862 1.00 89.25 131 PHE A CA 1
ATOM 1046 C C . PHE A 1 131 ? -8.693 -5.999 -5.457 1.00 89.25 131 PHE A C 1
ATOM 1048 O O . PHE A 1 131 ? -8.114 -6.460 -4.474 1.00 89.25 131 PHE A O 1
ATOM 1055 N N . ILE A 1 132 ? -9.589 -5.022 -5.380 1.00 86.75 132 ILE A N 1
ATOM 1056 C CA . ILE A 1 132 ? -10.055 -4.464 -4.116 1.00 86.75 132 ILE A CA 1
ATOM 1057 C C . ILE A 1 132 ? -11.380 -5.158 -3.769 1.00 86.75 132 ILE A C 1
ATOM 1059 O O . ILE A 1 132 ? -12.374 -4.901 -4.452 1.00 86.75 132 ILE A O 1
ATOM 1063 N N . PRO A 1 133 ? -11.413 -6.054 -2.765 1.00 83.44 133 PRO A N 1
ATOM 1064 C CA . PRO A 1 133 ? -12.649 -6.717 -2.364 1.00 83.44 133 PRO A CA 1
ATOM 1065 C C . PRO A 1 133 ? -13.634 -5.726 -1.725 1.00 83.44 133 PRO A C 1
ATOM 1067 O O . PRO A 1 133 ? -13.237 -4.682 -1.207 1.00 83.44 133 PRO A O 1
ATOM 1070 N N . ASP A 1 134 ? -14.923 -6.080 -1.728 1.00 86.62 134 ASP A N 1
ATOM 1071 C CA . ASP A 1 134 ? -15.964 -5.302 -1.036 1.00 86.62 134 ASP A CA 1
ATOM 1072 C C . ASP A 1 134 ? -15.734 -5.259 0.482 1.00 86.62 134 ASP A C 1
ATOM 1074 O O . ASP A 1 134 ? -16.027 -4.250 1.117 1.00 86.62 134 ASP A O 1
ATOM 1078 N N . GLU A 1 135 ? -15.202 -6.348 1.042 1.00 89.25 135 GLU A N 1
ATOM 1079 C CA . GLU A 1 135 ? -14.805 -6.476 2.442 1.00 89.25 135 GLU A CA 1
ATOM 1080 C C . GLU A 1 135 ? -13.295 -6.736 2.499 1.00 89.25 135 GLU A C 1
ATOM 1082 O O . GLU A 1 135 ? -12.807 -7.770 2.030 1.00 89.25 135 GLU A O 1
ATOM 1087 N N . ILE A 1 136 ? -12.550 -5.769 3.034 1.00 93.12 136 ILE A N 1
ATOM 1088 C CA . ILE A 1 136 ? -11.095 -5.859 3.198 1.00 93.12 136 ILE A CA 1
ATOM 1089 C C . ILE A 1 136 ? -10.798 -6.538 4.528 1.00 93.12 136 ILE A C 1
ATOM 1091 O O . ILE A 1 136 ? -11.365 -6.165 5.552 1.00 93.12 136 ILE A O 1
ATOM 1095 N N . ASP A 1 137 ? -9.884 -7.510 4.517 1.00 92.50 137 ASP A N 1
ATOM 1096 C CA . ASP A 1 137 ? -9.407 -8.123 5.756 1.00 92.50 137 ASP A CA 1
ATOM 1097 C C . ASP A 1 137 ? -8.351 -7.185 6.357 1.00 92.50 137 ASP A C 1
ATOM 1099 O O . ASP A 1 137 ? -7.276 -7.022 5.764 1.00 92.50 137 ASP A O 1
ATOM 1103 N N . PRO A 1 138 ? -8.623 -6.551 7.512 1.00 93.44 138 PRO A N 1
ATOM 1104 C CA . PRO A 1 138 ? -7.707 -5.568 8.064 1.00 93.44 138 PRO A CA 1
ATOM 1105 C C . PRO A 1 138 ? -6.353 -6.181 8.422 1.00 93.44 138 PRO A C 1
ATOM 1107 O O . PRO A 1 138 ? -5.334 -5.519 8.278 1.00 93.44 138 PRO A O 1
ATOM 1110 N N . MET A 1 139 ? -6.321 -7.446 8.853 1.00 90.31 139 MET A N 1
ATOM 1111 C CA . MET A 1 139 ? -5.084 -8.112 9.259 1.00 90.31 139 MET A CA 1
ATOM 1112 C C . MET A 1 139 ? -4.185 -8.381 8.054 1.00 90.31 139 MET A C 1
ATOM 1114 O O . MET A 1 139 ? -2.987 -8.124 8.123 1.00 90.31 139 MET A O 1
ATOM 1118 N N . LEU A 1 140 ? -4.765 -8.830 6.936 1.00 88.94 140 LEU A N 1
ATOM 1119 C CA . LEU A 1 140 ? -4.009 -9.045 5.700 1.00 88.94 140 LEU A CA 1
ATOM 1120 C C . LEU A 1 140 ? -3.469 -7.729 5.136 1.00 88.94 140 LEU A C 1
ATOM 1122 O O . LEU A 1 140 ? -2.294 -7.660 4.793 1.00 88.94 140 LEU A O 1
ATOM 1126 N N . ALA A 1 141 ? -4.284 -6.670 5.113 1.00 93.12 141 ALA A N 1
ATOM 1127 C CA . ALA A 1 141 ? -3.845 -5.355 4.639 1.00 93.12 141 ALA A CA 1
ATOM 1128 C C . ALA A 1 141 ? -2.681 -4.789 5.473 1.00 93.12 141 ALA A C 1
ATOM 1130 O O . ALA A 1 141 ? -1.777 -4.135 4.950 1.00 93.12 141 ALA A O 1
ATOM 1131 N N . LEU A 1 142 ? -2.694 -5.043 6.781 1.00 92.38 142 LEU A N 1
ATOM 1132 C CA . LEU A 1 142 ? -1.623 -4.649 7.683 1.00 92.38 142 LEU A CA 1
ATOM 1133 C C . LEU A 1 142 ? -0.337 -5.461 7.462 1.00 92.38 142 LEU A C 1
ATOM 1135 O O . LEU A 1 142 ? 0.747 -4.876 7.400 1.00 92.38 142 LEU A O 1
ATOM 1139 N N . ASP A 1 143 ? -0.448 -6.781 7.304 1.00 88.56 143 ASP A N 1
ATOM 1140 C CA . ASP A 1 143 ? 0.691 -7.649 6.980 1.00 88.56 143 ASP A CA 1
ATOM 1141 C C . ASP A 1 143 ? 1.311 -7.271 5.621 1.00 88.56 143 ASP A C 1
ATOM 1143 O O . ASP A 1 143 ? 2.537 -7.233 5.477 1.00 88.56 143 ASP A O 1
ATOM 1147 N N . ASP A 1 144 ? 0.484 -6.900 4.641 1.00 91.81 144 ASP A N 1
ATOM 1148 C CA . ASP A 1 144 ? 0.944 -6.415 3.341 1.00 91.81 144 ASP A CA 1
ATOM 1149 C C . ASP A 1 144 ? 1.722 -5.097 3.466 1.00 91.81 144 ASP A C 1
ATOM 1151 O O . ASP A 1 144 ? 2.803 -4.968 2.887 1.00 91.81 144 ASP A O 1
ATOM 1155 N N . LEU A 1 145 ? 1.244 -4.137 4.269 1.00 93.50 145 LEU A N 1
ATOM 1156 C CA . LEU A 1 145 ? 1.985 -2.898 4.543 1.00 93.50 145 LEU A CA 1
ATOM 1157 C C . LEU A 1 145 ? 3.353 -3.184 5.176 1.00 93.50 145 LEU A C 1
ATOM 1159 O O . LEU A 1 145 ? 4.353 -2.573 4.800 1.00 93.50 145 LEU A O 1
ATOM 1163 N N . ILE A 1 146 ? 3.431 -4.140 6.102 1.00 90.38 146 ILE A N 1
ATOM 1164 C CA . ILE A 1 146 ? 4.708 -4.570 6.690 1.00 90.38 146 ILE A CA 1
ATOM 1165 C C . ILE A 1 146 ? 5.615 -5.180 5.614 1.00 90.38 146 ILE A C 1
ATOM 1167 O O . ILE A 1 146 ? 6.819 -4.919 5.602 1.00 90.38 146 ILE A O 1
ATOM 1171 N N . SER A 1 147 ? 5.053 -5.955 4.684 1.00 86.62 147 SER A N 1
ATOM 1172 C CA . SER A 1 147 ? 5.818 -6.629 3.630 1.00 86.62 147 SER A CA 1
ATOM 1173 C C . SER A 1 147 ? 6.511 -5.667 2.655 1.00 86.62 147 SER A C 1
ATOM 1175 O O . SER A 1 147 ? 7.574 -6.002 2.134 1.00 86.62 147 SER A O 1
ATOM 1177 N N . ILE A 1 148 ? 5.972 -4.455 2.474 1.00 90.94 148 ILE A N 1
ATOM 1178 C CA . ILE A 1 148 ? 6.605 -3.360 1.715 1.00 90.94 148 ILE A CA 1
ATOM 1179 C C . ILE A 1 148 ? 7.451 -2.437 2.602 1.00 90.94 148 ILE A C 1
ATOM 1181 O O . ILE A 1 148 ? 7.760 -1.308 2.233 1.00 90.94 148 ILE A O 1
ATOM 1185 N N . ASN A 1 149 ? 7.830 -2.904 3.796 1.00 87.62 149 ASN A N 1
ATOM 1186 C CA . ASN A 1 149 ? 8.604 -2.154 4.785 1.00 87.62 149 ASN A CA 1
ATOM 1187 C C . ASN A 1 14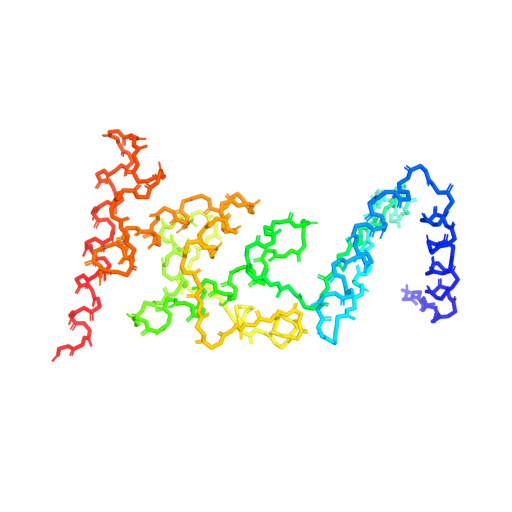9 ? 7.908 -0.862 5.273 1.00 87.62 149 ASN A C 1
ATOM 1189 O O . ASN A 1 149 ? 8.557 0.034 5.819 1.00 87.62 149 ASN A O 1
ATOM 1193 N N . ASN A 1 150 ? 6.577 -0.783 5.157 1.00 90.25 150 ASN A N 1
ATOM 1194 C CA . ASN A 1 150 ? 5.766 0.315 5.682 1.00 90.25 150 ASN A CA 1
ATOM 1195 C C . ASN A 1 150 ? 5.278 0.056 7.118 1.00 90.25 150 ASN A C 1
ATOM 1197 O O . ASN A 1 150 ? 4.126 0.314 7.476 1.00 90.25 150 ASN A O 1
ATOM 1201 N N . CYS A 1 151 ? 6.178 -0.441 7.972 1.00 89.81 151 CYS A N 1
ATOM 1202 C CA . CYS A 1 151 ? 5.854 -0.865 9.335 1.00 89.81 151 CYS A CA 1
ATOM 1203 C C . CYS A 1 151 ? 5.262 0.262 10.194 1.00 89.81 151 CYS A C 1
ATOM 1205 O O . CYS A 1 151 ? 4.348 0.012 10.966 1.00 89.81 151 CYS A O 1
ATOM 1207 N N . GLN A 1 152 ? 5.727 1.509 10.047 1.00 90.00 152 GLN A N 1
ATOM 1208 C CA . GLN A 1 152 ? 5.205 2.638 10.834 1.00 90.00 152 GLN A CA 1
ATOM 1209 C C . GLN A 1 152 ? 3.763 2.994 10.448 1.00 90.00 152 GLN A C 1
ATOM 1211 O O . GLN A 1 152 ? 2.950 3.290 11.325 1.00 90.00 152 GLN A O 1
ATOM 1216 N N . ALA A 1 153 ? 3.430 2.936 9.154 1.00 92.50 153 ALA A N 1
ATOM 1217 C CA . ALA A 1 153 ? 2.055 3.121 8.700 1.00 92.50 153 ALA A CA 1
ATOM 1218 C C . ALA A 1 153 ? 1.155 1.958 9.142 1.00 92.50 153 ALA A C 1
ATOM 1220 O O . ALA A 1 153 ? 0.050 2.208 9.620 1.00 92.50 153 ALA A O 1
ATOM 1221 N N . ALA A 1 154 ? 1.633 0.711 9.043 1.00 92.19 154 ALA A N 1
ATOM 1222 C CA . ALA A 1 154 ? 0.914 -0.465 9.537 1.00 92.19 154 ALA A CA 1
ATOM 1223 C C . ALA A 1 154 ? 0.631 -0.361 11.046 1.00 92.19 154 ALA A C 1
ATOM 1225 O O . ALA A 1 154 ? -0.494 -0.557 11.493 1.00 92.19 154 ALA A O 1
ATOM 1226 N N . ASP A 1 155 ? 1.630 0.042 11.824 1.00 88.62 155 ASP A N 1
ATOM 1227 C CA . ASP A 1 155 ? 1.541 0.247 13.265 1.00 88.62 155 ASP A CA 1
ATOM 1228 C C . ASP A 1 155 ? 0.473 1.279 13.653 1.00 88.62 155 ASP A C 1
ATOM 1230 O O . ASP A 1 155 ? -0.336 1.028 14.552 1.00 88.62 155 ASP A O 1
ATOM 1234 N N . LEU A 1 156 ? 0.500 2.463 13.029 1.00 90.75 156 LEU A N 1
ATOM 1235 C CA . LEU A 1 156 ? -0.463 3.541 13.288 1.00 90.75 156 LEU A CA 1
ATOM 1236 C C . LEU A 1 156 ? -1.878 3.131 12.878 1.00 90.75 156 LEU A C 1
ATOM 1238 O O . LEU A 1 156 ? -2.836 3.367 13.614 1.00 90.75 156 LEU A O 1
ATOM 1242 N N . LEU A 1 157 ? -1.998 2.485 11.719 1.00 92.12 157 LEU A N 1
ATOM 1243 C CA . LEU A 1 157 ? -3.262 1.958 11.233 1.00 92.12 157 LEU A CA 1
ATOM 1244 C C . LEU A 1 157 ? -3.827 0.896 12.188 1.00 92.12 157 LEU A C 1
ATOM 1246 O O . LEU A 1 157 ? -5.003 0.950 12.536 1.00 92.12 157 LEU A O 1
ATOM 1250 N N . GLY A 1 158 ? -2.994 -0.018 12.683 1.00 91.50 158 GLY A N 1
ATOM 1251 C CA . GLY A 1 158 ? -3.379 -1.019 13.676 1.00 91.50 158 GLY A CA 1
ATOM 1252 C C . GLY A 1 158 ? -4.014 -0.458 14.923 1.00 91.50 158 GLY A C 1
ATOM 1253 O O . GLY A 1 158 ? -5.061 -0.932 15.352 1.00 91.50 158 GLY A O 1
ATOM 1254 N N . GLU A 1 159 ? -3.372 0.549 15.511 1.00 87.81 159 GLU A N 1
ATOM 1255 C CA . GLU A 1 159 ? -3.889 1.197 16.715 1.00 87.81 159 GLU A CA 1
ATOM 1256 C C . GLU A 1 159 ? -5.250 1.828 16.453 1.00 87.81 159 GLU A C 1
ATOM 1258 O O . GLU A 1 159 ? -6.187 1.571 17.203 1.00 87.81 159 GLU A O 1
ATOM 1263 N N . LEU A 1 160 ? -5.395 2.559 15.346 1.00 89.94 160 LEU A N 1
ATOM 1264 C CA . LEU A 1 160 ? -6.674 3.160 14.967 1.00 89.94 160 LEU A CA 1
ATOM 1265 C C . LEU A 1 160 ? -7.777 2.115 14.761 1.00 89.94 160 LEU A C 1
ATOM 1267 O O . LEU A 1 160 ? -8.917 2.317 15.185 1.00 89.94 160 LEU A O 1
ATOM 1271 N N . LEU A 1 161 ? -7.453 0.995 14.114 1.00 91.19 161 LEU A N 1
ATOM 1272 C CA . LEU A 1 161 ? -8.398 -0.100 13.908 1.00 91.19 161 LEU A CA 1
ATOM 1273 C C . LEU A 1 161 ? -8.768 -0.775 15.237 1.00 91.19 161 LEU A C 1
ATOM 1275 O O . LEU A 1 161 ? -9.939 -1.091 15.462 1.00 91.19 161 LEU A O 1
ATOM 1279 N N . ALA A 1 162 ? -7.804 -0.966 16.138 1.00 89.50 162 ALA A N 1
ATOM 1280 C CA . ALA A 1 162 ? -8.030 -1.577 17.443 1.00 89.50 162 ALA A CA 1
ATOM 1281 C C . ALA A 1 162 ? -8.845 -0.669 18.379 1.00 89.50 162 ALA A C 1
ATOM 1283 O O . ALA A 1 162 ? -9.774 -1.138 19.036 1.00 89.50 162 ALA A O 1
ATOM 1284 N N . GLU A 1 163 ? -8.571 0.639 18.394 1.00 87.12 163 GLU A N 1
ATOM 1285 C CA . GLU A 1 163 ? -9.342 1.635 19.154 1.00 87.12 163 GLU A CA 1
ATOM 1286 C C . GLU A 1 163 ? -10.808 1.700 18.708 1.00 87.12 163 GLU A C 1
ATOM 1288 O O . GLU A 1 163 ? -11.700 1.976 19.512 1.00 87.12 163 GLU A O 1
ATOM 1293 N N . ARG A 1 164 ? -11.074 1.378 17.440 1.00 87.88 164 ARG A N 1
ATOM 1294 C CA . ARG A 1 164 ? -12.429 1.273 16.881 1.00 87.88 164 ARG A CA 1
ATOM 1295 C C . ARG A 1 164 ? -13.054 -0.112 17.021 1.00 87.88 164 ARG A C 1
ATOM 1297 O O . ARG A 1 164 ? -14.187 -0.306 16.588 1.00 87.88 164 ARG A O 1
ATOM 1304 N N . GLY A 1 165 ? -12.349 -1.062 17.633 1.00 89.62 165 GLY A N 1
ATOM 1305 C CA . GLY A 1 165 ? -12.824 -2.428 17.847 1.00 89.62 165 GLY A CA 1
ATOM 1306 C C . GLY A 1 165 ? -12.926 -3.268 16.572 1.00 89.62 165 GLY A C 1
ATOM 1307 O O . GLY A 1 165 ? -13.671 -4.245 16.561 1.00 89.62 165 GLY A O 1
ATOM 1308 N N . ILE A 1 166 ? -12.211 -2.888 15.507 1.00 90.44 166 ILE A N 1
ATOM 1309 C CA . ILE A 1 166 ? -12.191 -3.604 14.221 1.00 90.44 166 ILE A CA 1
ATOM 1310 C C . ILE A 1 166 ? -11.243 -4.804 14.297 1.00 90.44 166 ILE A C 1
ATOM 1312 O O . ILE A 1 166 ? -11.568 -5.885 13.813 1.00 90.44 166 ILE A O 1
ATOM 1316 N N . ILE A 1 167 ? -10.093 -4.631 14.954 1.00 87.94 167 ILE A N 1
ATOM 1317 C CA . ILE A 1 167 ? -9.137 -5.709 15.238 1.00 87.94 167 ILE A CA 1
ATOM 1318 C C . ILE A 1 167 ? -8.893 -5.847 16.745 1.00 87.94 167 ILE A C 1
ATOM 1320 O O . ILE A 1 167 ? -9.216 -4.958 17.533 1.00 87.94 167 ILE A O 1
ATOM 1324 N N . SER A 1 168 ? -8.315 -6.978 17.156 1.00 83.12 168 SER A N 1
ATOM 1325 C CA . SER A 1 168 ? -7.928 -7.213 18.552 1.00 83.12 168 SER A CA 1
ATOM 1326 C C . SER A 1 168 ? -6.661 -6.438 18.933 1.00 83.12 168 SER A C 1
ATOM 1328 O O . SER A 1 168 ? -5.714 -6.367 18.153 1.00 83.12 168 SER A O 1
ATOM 1330 N N . LEU A 1 169 ? -6.598 -5.958 20.181 1.00 68.38 169 LEU A N 1
ATOM 1331 C CA . LEU A 1 169 ? -5.396 -5.358 20.786 1.00 68.38 169 LEU A CA 1
ATOM 1332 C C . LEU A 1 169 ? -4.239 -6.356 20.975 1.00 68.38 169 LEU A C 1
ATOM 1334 O O . LEU A 1 169 ? -3.110 -5.951 21.236 1.00 68.38 169 LEU A O 1
ATOM 1338 N N . ASP A 1 170 ? -4.503 -7.658 20.845 1.00 67.00 170 ASP A N 1
ATOM 1339 C CA . ASP A 1 170 ? -3.475 -8.704 20.884 1.00 67.00 170 ASP A CA 1
ATOM 1340 C C . ASP A 1 170 ? -2.745 -8.884 19.540 1.00 67.00 170 ASP A C 1
ATOM 1342 O O . ASP A 1 170 ? -2.051 -9.885 19.350 1.00 67.00 170 ASP A O 1
ATOM 1346 N N . TRP A 1 171 ? -2.892 -7.949 18.595 1.00 66.00 171 TRP A N 1
ATOM 1347 C CA . TRP A 1 171 ? -2.165 -8.009 17.333 1.00 66.00 171 TRP A CA 1
ATOM 1348 C C . TRP A 1 171 ? -0.639 -7.973 17.591 1.00 66.00 171 TRP A C 1
ATOM 1350 O O . TRP A 1 171 ? -0.162 -7.019 18.209 1.00 66.00 171 TRP A O 1
ATOM 1360 N N . PRO A 1 172 ? 0.140 -8.995 17.165 1.00 58.69 172 PRO A N 1
ATOM 1361 C CA . PRO A 1 172 ? 1.563 -9.181 17.482 1.00 58.69 172 PRO A CA 1
ATOM 1362 C C . PRO A 1 172 ? 2.502 -7.972 17.381 1.00 58.69 172 PRO A C 1
ATOM 1364 O O . PRO A 1 172 ? 3.486 -7.947 18.115 1.00 58.69 172 PRO A O 1
ATOM 1367 N N . PHE A 1 173 ? 2.218 -6.986 16.528 1.00 58.03 173 PHE A N 1
ATOM 1368 C CA . PHE A 1 173 ? 3.065 -5.798 16.349 1.00 58.03 173 PHE A CA 1
ATOM 1369 C C . PHE A 1 173 ? 2.691 -4.610 17.249 1.00 58.03 173 PHE A C 1
ATOM 1371 O O . PHE A 1 173 ? 3.469 -3.672 17.380 1.00 58.03 173 PHE A O 1
ATOM 1378 N N . LEU A 1 174 ? 1.565 -4.673 17.969 1.00 55.28 174 LEU A N 1
ATOM 1379 C CA . LEU A 1 174 ? 1.215 -3.678 18.993 1.00 55.28 174 LEU A CA 1
ATOM 1380 C C . LEU A 1 174 ? 2.049 -3.815 20.281 1.00 55.28 174 LEU A C 1
ATOM 1382 O O . LEU A 1 174 ? 1.802 -3.091 21.245 1.00 55.28 174 LEU A O 1
ATOM 1386 N N . ARG A 1 175 ? 3.010 -4.749 20.342 1.00 52.28 175 ARG A N 1
ATOM 1387 C CA . ARG A 1 175 ? 3.824 -4.998 21.538 1.00 52.28 175 ARG A CA 1
ATOM 1388 C C . ARG A 1 175 ? 5.311 -4.727 21.290 1.00 52.28 175 ARG A C 1
ATOM 1390 O O . ARG A 1 175 ? 5.950 -5.460 20.545 1.00 52.28 175 ARG A O 1
ATOM 1397 N N . GLU A 1 176 ? 5.811 -3.746 22.053 1.00 47.84 176 GLU A N 1
ATOM 1398 C CA . GLU A 1 176 ? 7.197 -3.455 22.478 1.00 47.84 176 GLU A CA 1
ATOM 1399 C C . GLU A 1 176 ? 7.863 -2.180 21.904 1.00 47.84 176 GLU A C 1
ATOM 1401 O O . GLU A 1 176 ? 8.483 -2.194 20.841 1.00 47.84 176 GLU A O 1
ATOM 1406 N N . GLY A 1 177 ? 7.868 -1.095 22.706 1.00 50.50 177 GLY A N 1
ATOM 1407 C CA . GLY A 1 177 ? 8.903 -0.045 22.659 1.00 50.50 177 GLY A CA 1
ATOM 1408 C C . GLY A 1 177 ? 8.572 1.291 23.361 1.00 50.50 177 GLY A C 1
ATOM 1409 O O . GLY A 1 177 ? 7.964 2.179 22.761 1.00 50.50 177 GLY A O 1
ATOM 1410 N N . ASP A 1 178 ? 9.110 1.505 24.570 1.00 50.00 178 ASP A N 1
ATOM 1411 C CA . ASP A 1 178 ? 8.790 2.583 25.544 1.00 50.00 178 ASP A CA 1
ATOM 1412 C C . ASP A 1 178 ? 9.021 4.063 25.122 1.00 50.00 178 ASP A C 1
ATOM 1414 O O . ASP A 1 178 ? 8.858 4.969 25.934 1.00 50.00 178 ASP A O 1
ATOM 1418 N N . ALA A 1 179 ? 9.405 4.370 23.878 1.00 52.59 179 ALA A N 1
ATOM 1419 C CA . ALA A 1 179 ? 9.602 5.763 23.420 1.00 52.59 179 ALA A CA 1
ATOM 1420 C C . ALA A 1 179 ? 8.937 6.100 22.075 1.00 52.59 179 ALA A C 1
ATOM 1422 O O . ALA A 1 179 ? 8.769 7.281 21.740 1.00 52.59 179 ALA A O 1
ATOM 1423 N N . TRP A 1 180 ? 8.590 5.073 21.298 1.00 50.91 180 TRP A N 1
ATOM 1424 C CA . TRP A 1 180 ? 7.769 5.188 20.094 1.00 50.91 180 TRP A CA 1
ATOM 1425 C C . TRP A 1 180 ? 6.288 5.192 20.479 1.00 50.91 180 TRP A C 1
ATOM 1427 O O . TRP A 1 180 ? 5.553 6.055 20.009 1.00 50.91 180 TRP A O 1
ATOM 1437 N N . GLU A 1 181 ? 5.889 4.345 21.434 1.00 60.97 181 GLU A N 1
ATOM 1438 C CA . GLU A 1 181 ? 4.500 4.226 21.892 1.00 60.97 181 GLU A CA 1
ATOM 1439 C C . GLU A 1 181 ? 3.884 5.546 22.381 1.00 60.97 181 GLU A C 1
ATOM 1441 O O . GLU A 1 181 ? 2.754 5.859 22.017 1.00 60.97 181 GLU A O 1
ATOM 1446 N N . ASP A 1 182 ? 4.604 6.354 23.166 1.00 63.34 182 ASP A N 1
ATOM 1447 C CA . ASP A 1 182 ? 4.047 7.601 23.716 1.00 63.34 182 ASP A CA 1
ATOM 1448 C C . ASP A 1 182 ? 3.818 8.670 22.641 1.00 63.34 182 ASP A C 1
ATOM 1450 O O . ASP A 1 182 ? 2.797 9.362 22.649 1.00 63.34 182 ASP A O 1
ATOM 1454 N N . ARG A 1 183 ? 4.749 8.800 21.685 1.00 59.78 183 ARG A N 1
ATOM 1455 C CA . ARG A 1 183 ? 4.601 9.729 20.552 1.00 59.78 183 ARG A CA 1
ATOM 1456 C C . ARG A 1 183 ? 3.510 9.265 19.593 1.00 59.78 183 ARG A C 1
ATOM 1458 O O . ARG A 1 183 ? 2.750 10.093 19.098 1.00 59.78 183 ARG A O 1
ATOM 1465 N N . LYS A 1 184 ? 3.405 7.953 19.390 1.00 62.44 184 LYS A N 1
ATOM 1466 C CA . LYS A 1 184 ? 2.397 7.306 18.552 1.00 62.44 184 LYS A CA 1
ATOM 1467 C C . LYS A 1 184 ? 0.987 7.492 19.121 1.00 62.44 184 LYS A C 1
ATOM 1469 O O . LYS A 1 184 ? 0.143 8.078 18.450 1.00 62.44 184 LYS A O 1
ATOM 1474 N N . LYS A 1 185 ? 0.776 7.158 20.400 1.00 65.94 185 LYS A N 1
ATOM 1475 C CA . LYS A 1 185 ? -0.493 7.375 21.122 1.00 65.94 185 LYS A CA 1
ATOM 1476 C C . LYS A 1 185 ? -0.923 8.840 21.101 1.00 65.94 185 LYS A C 1
ATOM 1478 O O . LYS A 1 185 ? -2.096 9.134 20.880 1.00 65.94 185 LYS A O 1
ATOM 1483 N N . GLN A 1 186 ? 0.016 9.772 21.297 1.00 69.94 186 GLN A N 1
ATOM 1484 C CA . GLN A 1 186 ? -0.271 11.208 21.213 1.00 69.94 186 GLN A CA 1
ATOM 1485 C C . GLN A 1 186 ? -0.686 11.636 19.800 1.00 69.94 186 GLN A C 1
ATOM 1487 O O . GLN A 1 186 ? -1.645 12.394 19.669 1.00 69.94 186 GLN A O 1
ATOM 1492 N N . ALA A 1 187 ? -0.006 11.147 18.759 1.00 65.69 187 ALA A N 1
ATOM 1493 C CA . ALA A 1 187 ? -0.341 11.448 17.368 1.00 65.69 187 ALA A CA 1
ATOM 1494 C C . ALA A 1 187 ? -1.714 10.883 16.966 1.00 65.69 187 ALA A C 1
ATOM 1496 O O . ALA A 1 187 ? -2.524 11.610 16.395 1.00 65.69 187 ALA A O 1
ATOM 1497 N N . VAL A 1 188 ? -2.005 9.630 17.333 1.00 69.88 188 VAL A N 1
ATOM 1498 C CA . VAL A 1 188 ? -3.300 8.968 17.100 1.00 69.88 188 VAL A CA 1
ATOM 1499 C C . VAL A 1 188 ? -4.427 9.699 17.829 1.00 69.88 188 VAL A C 1
ATOM 1501 O O . VAL A 1 188 ? -5.422 10.076 17.214 1.00 69.88 188 VAL A O 1
ATOM 1504 N N . THR A 1 189 ? -4.239 9.998 19.116 1.00 74.44 189 THR A N 1
ATOM 1505 C CA . THR A 1 189 ? -5.226 10.743 19.914 1.00 74.44 189 THR A CA 1
ATOM 1506 C C . THR A 1 189 ? -5.480 12.132 19.326 1.00 74.44 189 THR A C 1
ATOM 1508 O O . THR A 1 189 ? -6.628 12.556 19.213 1.00 74.44 189 THR A O 1
ATOM 1511 N N . ALA A 1 190 ? -4.424 12.852 18.933 1.00 74.06 190 ALA A N 1
ATOM 1512 C CA . ALA A 1 190 ? -4.555 14.172 18.322 1.00 74.06 190 ALA A CA 1
ATOM 1513 C C . ALA A 1 190 ? -5.309 14.109 16.986 1.00 74.06 190 ALA A C 1
ATOM 1515 O O . ALA A 1 190 ? -6.170 14.950 16.736 1.00 74.06 190 ALA A O 1
ATOM 1516 N N . TYR A 1 191 ? -5.023 13.100 16.162 1.00 71.12 191 TYR A N 1
ATOM 1517 C CA . TYR A 1 191 ? -5.711 12.877 14.894 1.00 71.12 191 TYR A CA 1
ATOM 1518 C C . TYR A 1 191 ? -7.202 12.576 15.091 1.00 71.12 191 TYR A C 1
ATOM 1520 O O . TYR A 1 191 ? -8.051 13.218 14.477 1.00 71.12 191 TYR A O 1
ATOM 1528 N N . LEU A 1 192 ? -7.536 11.654 15.998 1.00 72.62 192 LEU A N 1
ATOM 1529 C CA . LEU A 1 192 ? -8.926 11.322 16.306 1.00 72.62 192 LEU A CA 1
ATOM 1530 C C . LEU A 1 192 ? -9.702 12.520 16.859 1.00 72.62 192 LEU A C 1
ATOM 1532 O O . LEU A 1 192 ? -10.845 12.733 16.461 1.00 72.62 192 LEU A O 1
ATOM 1536 N N . ASN A 1 193 ? -9.085 13.325 17.726 1.00 75.12 193 ASN A N 1
ATOM 1537 C CA . ASN A 1 193 ? -9.713 14.542 18.239 1.00 75.12 193 ASN A CA 1
ATOM 1538 C C . ASN A 1 193 ? -9.984 15.556 17.120 1.00 75.12 193 ASN A C 1
ATOM 1540 O O . ASN A 1 193 ? -11.072 16.124 17.083 1.00 75.12 193 ASN A O 1
ATOM 1544 N N . ALA A 1 194 ? -9.047 15.733 16.182 1.00 72.25 194 ALA A N 1
ATOM 1545 C CA . ALA A 1 194 ? -9.234 16.627 15.039 1.00 72.25 194 ALA A CA 1
ATOM 1546 C C . ALA A 1 194 ? -10.423 16.202 14.156 1.00 72.25 194 ALA A C 1
ATOM 1548 O O . ALA A 1 194 ? -11.237 17.042 13.786 1.00 72.25 194 ALA A O 1
ATOM 1549 N N . ILE A 1 195 ? -10.590 14.896 13.896 1.00 70.25 195 ILE A N 1
ATOM 1550 C CA . ILE A 1 195 ? -11.749 14.377 13.143 1.00 70.25 195 ILE A CA 1
ATOM 1551 C C . ILE A 1 195 ? -13.075 14.707 13.847 1.00 70.25 195 ILE A C 1
ATOM 1553 O O . ILE A 1 195 ? -14.059 15.066 13.193 1.00 70.25 195 ILE A O 1
ATOM 1557 N N . VAL A 1 196 ? -13.130 14.561 15.177 1.00 68.56 196 VAL A N 1
ATOM 1558 C CA . VAL A 1 196 ? -14.347 14.846 15.956 1.00 68.56 196 VAL A CA 1
ATOM 1559 C C . VAL A 1 196 ? -14.681 16.340 15.927 1.00 68.56 196 VAL A C 1
ATOM 1561 O O . VAL A 1 196 ? -15.848 16.698 15.761 1.00 68.56 196 VAL A O 1
ATOM 1564 N N . GLU A 1 197 ? -13.677 17.208 16.060 1.00 71.75 197 GLU A N 1
ATOM 1565 C CA . GLU A 1 197 ? -13.853 18.665 16.028 1.00 71.75 197 GLU A CA 1
ATOM 1566 C C . GLU A 1 197 ? -14.354 19.162 14.663 1.00 71.75 197 GLU A C 1
ATOM 1568 O O . GLU A 1 197 ? -15.278 19.972 14.630 1.00 71.75 197 GLU A O 1
ATOM 1573 N N . ASP A 1 198 ? -13.845 18.620 13.553 1.00 61.34 198 ASP A N 1
ATOM 1574 C CA . ASP A 1 198 ? -14.293 18.979 12.195 1.00 61.34 198 ASP A CA 1
ATOM 1575 C C . ASP A 1 198 ? -15.710 18.465 11.856 1.00 61.34 198 ASP A C 1
ATOM 1577 O O . ASP A 1 198 ? -16.340 18.934 10.906 1.00 61.34 198 ASP A O 1
ATOM 1581 N N . SER A 1 199 ? -16.233 17.511 12.632 1.00 54.84 199 SER A N 1
ATOM 1582 C CA . SER A 1 199 ? -17.572 16.928 12.447 1.00 54.84 199 SER A CA 1
ATOM 1583 C C . SER A 1 199 ? -18.675 17.608 13.282 1.00 54.84 199 SER A C 1
ATOM 1585 O O . SER A 1 199 ? -19.830 17.172 13.223 1.00 54.84 199 SER A O 1
ATOM 1587 N N . SER A 1 200 ? -18.329 18.629 14.080 1.00 53.34 200 SER A N 1
ATOM 1588 C CA . SER A 1 200 ? -19.192 19.311 15.067 1.00 53.34 200 SER A CA 1
ATOM 1589 C C . SER A 1 200 ? -19.694 20.676 14.589 1.00 53.34 200 SER A C 1
ATOM 1591 O O . SER A 1 200 ? -20.872 20.997 14.874 1.00 53.34 200 SER A O 1
#

Secondary structure (DSSP, 8-state):
------HHHHHHHHHHHHHHHHHSTTHHHHHHHHHHHTTSTT-EEEEEEEEEE-TTS-EEEEEEEEEEESB-TTS---SS-HHHHHHHHHHHHHTTT--HHHHHHHH-TTT--TTS--GGGG-HHHHHTB---SS--HHHHHHHHHHTT-HHHHHHHHHHHHHTTSS-TT-GGG---TTTHHHHHHHHHHHHHHHHHHT-